Protein AF-A0A8H7KZH2-F1 (afdb_monomer_lite)

pLDDT: mean 83.86, std 17.67, range [28.34, 97.94]

Structure (mmCIF, N/CA/C/O backbone):
data_AF-A0A8H7KZH2-F1
#
_entry.id   AF-A0A8H7KZH2-F1
#
loop_
_atom_site.group_PDB
_atom_site.id
_atom_site.type_symbol
_atom_site.label_atom_id
_atom_site.label_alt_id
_atom_site.label_comp_id
_atom_site.label_asym_id
_atom_site.label_entity_id
_atom_site.label_seq_id
_atom_site.pdbx_PDB_ins_code
_atom_site.Cartn_x
_atom_site.Cartn_y
_atom_site.Cartn_z
_atom_site.occupancy
_atom_site.B_iso_or_equiv
_atom_site.auth_seq_id
_atom_site.auth_comp_id
_atom_site.auth_asym_id
_atom_site.auth_atom_id
_atom_site.pdbx_PDB_model_num
ATOM 1 N N . MET A 1 1 ? -13.195 8.114 19.071 1.00 59.81 1 MET A N 1
ATOM 2 C CA . MET A 1 1 ? -14.541 7.557 18.790 1.00 59.81 1 MET A CA 1
ATOM 3 C C . MET A 1 1 ? -15.052 6.830 20.039 1.00 59.81 1 MET A C 1
ATOM 5 O O . MET A 1 1 ? -14.271 6.146 20.686 1.00 59.81 1 MET A O 1
ATOM 9 N N . GLY A 1 2 ? -16.309 7.034 20.455 1.00 68.69 2 GLY A N 1
ATOM 10 C CA . GLY A 1 2 ? -16.868 6.414 21.674 1.00 68.69 2 GLY A CA 1
ATOM 11 C C . GLY A 1 2 ? -17.409 4.996 21.445 1.00 68.69 2 GLY A C 1
ATOM 12 O O . GLY A 1 2 ? -17.696 4.626 20.309 1.00 68.69 2 GLY A O 1
ATOM 13 N N . MET A 1 3 ? -17.565 4.213 22.519 1.00 81.38 3 MET A N 1
ATOM 14 C CA . MET A 1 3 ? -18.185 2.878 22.479 1.00 81.38 3 MET A CA 1
ATOM 15 C C . MET A 1 3 ? -19.650 2.970 22.025 1.00 81.38 3 MET A C 1
ATOM 17 O O . MET A 1 3 ? -20.420 3.760 22.573 1.00 81.38 3 MET A O 1
ATOM 21 N N . ARG A 1 4 ? -20.043 2.149 21.046 1.00 87.31 4 ARG A N 1
ATOM 22 C CA . ARG A 1 4 ? -21.424 2.040 20.545 1.00 87.31 4 ARG A CA 1
ATOM 23 C C . ARG A 1 4 ? -22.138 0.852 21.191 1.00 87.31 4 ARG A C 1
ATOM 25 O O . ARG A 1 4 ? -21.494 -0.091 21.645 1.00 87.31 4 ARG A O 1
ATOM 32 N N . ASN A 1 5 ? -23.471 0.848 21.166 1.00 86.62 5 ASN A N 1
ATOM 33 C CA . ASN A 1 5 ? -24.262 -0.277 21.690 1.00 86.62 5 ASN A CA 1
ATOM 34 C C . ASN A 1 5 ? -23.895 -1.611 21.013 1.00 86.62 5 ASN A C 1
ATOM 36 O O . ASN A 1 5 ? -23.778 -2.632 21.682 1.00 86.62 5 ASN A O 1
ATOM 40 N N . GLU A 1 6 ? -23.639 -1.585 19.705 1.00 90.00 6 GLU A N 1
ATOM 41 C CA . GLU A 1 6 ? -23.193 -2.749 18.927 1.00 90.00 6 GLU A CA 1
ATOM 42 C C . GLU A 1 6 ? -21.837 -3.295 19.394 1.00 90.00 6 GLU A C 1
ATOM 44 O O . GLU A 1 6 ? -21.609 -4.504 19.355 1.00 90.00 6 GLU A O 1
ATOM 49 N N . ASP A 1 7 ? -20.945 -2.425 19.881 1.00 90.38 7 ASP A N 1
ATOM 50 C CA . ASP A 1 7 ? -19.625 -2.834 20.362 1.00 90.38 7 ASP A CA 1
ATOM 51 C C . ASP A 1 7 ? -19.760 -3.662 21.656 1.00 90.38 7 ASP A C 1
ATOM 53 O O . ASP A 1 7 ? -19.109 -4.697 21.805 1.00 90.38 7 ASP A O 1
ATOM 57 N N . LEU A 1 8 ? -20.674 -3.263 22.552 1.00 90.69 8 LEU A N 1
ATOM 58 C CA . LEU A 1 8 ? -21.005 -4.024 23.760 1.00 90.69 8 LEU A CA 1
ATOM 59 C C . LEU A 1 8 ? -21.657 -5.368 23.420 1.00 90.69 8 LEU A C 1
ATOM 61 O O . LEU A 1 8 ? -21.264 -6.388 23.980 1.00 90.69 8 LEU A O 1
ATOM 65 N N . VAL A 1 9 ? -22.631 -5.386 22.504 1.00 91.19 9 VAL A N 1
ATOM 66 C CA . VAL A 1 9 ? -23.292 -6.632 22.075 1.00 91.19 9 VAL A CA 1
ATOM 67 C C . VAL A 1 9 ? -22.263 -7.609 21.509 1.00 91.19 9 VAL A C 1
ATOM 69 O O . VAL A 1 9 ? -22.219 -8.761 21.930 1.00 91.19 9 VAL A O 1
ATOM 72 N N . THR A 1 10 ? -21.369 -7.132 20.644 1.00 91.75 10 THR A N 1
ATOM 73 C CA . THR A 1 10 ? -20.307 -7.955 20.050 1.00 91.75 10 THR A CA 1
ATOM 74 C C . THR A 1 10 ? -19.365 -8.536 21.110 1.00 91.75 10 THR A C 1
ATOM 76 O O . THR A 1 10 ? -18.973 -9.702 21.027 1.00 91.75 10 THR A O 1
ATOM 79 N N . LEU A 1 11 ? -19.011 -7.752 22.135 1.00 91.06 11 LEU A N 1
ATOM 80 C CA . LEU A 1 11 ? -18.200 -8.241 23.252 1.00 91.06 11 LEU A CA 1
ATOM 81 C C . LEU A 1 11 ? -18.945 -9.305 24.073 1.00 91.06 11 LEU A C 1
ATOM 83 O O . LEU A 1 11 ? -18.355 -10.318 24.442 1.00 91.06 11 LEU A O 1
ATOM 87 N N . LEU A 1 12 ? -20.237 -9.109 24.343 1.00 90.94 12 LEU A N 1
ATOM 88 C CA . LEU A 1 12 ? -21.055 -10.084 25.067 1.00 90.94 12 LEU A CA 1
ATOM 89 C C . LEU A 1 12 ? -21.233 -11.386 24.273 1.00 90.94 12 LEU A C 1
ATOM 91 O O . LEU A 1 12 ? -21.201 -12.466 24.858 1.00 90.94 12 LEU A O 1
ATOM 95 N N . GLU A 1 13 ? -21.361 -11.318 22.948 1.00 90.00 13 GLU A N 1
ATOM 96 C CA . GLU A 1 13 ? -21.327 -12.503 22.086 1.00 90.00 13 GLU A CA 1
ATOM 97 C C . GLU A 1 13 ? -20.012 -13.272 22.224 1.00 90.00 13 GLU A C 1
ATOM 99 O O . GLU A 1 13 ? -20.024 -14.493 22.366 1.00 90.00 13 GLU A O 1
ATOM 104 N N . HIS A 1 14 ? -18.880 -12.565 22.235 1.00 88.56 14 HIS A N 1
ATOM 105 C CA . HIS A 1 14 ? -17.571 -13.187 22.422 1.00 88.56 14 HIS A CA 1
ATOM 106 C C . HIS A 1 14 ? -17.430 -13.861 23.798 1.00 88.56 14 HIS A C 1
ATOM 108 O O . HIS A 1 14 ? -16.861 -14.945 23.891 1.00 88.56 14 HIS A O 1
ATOM 114 N N . LEU A 1 15 ? -17.961 -13.241 24.857 1.00 88.62 15 LEU A N 1
ATOM 115 C CA . LEU A 1 15 ? -17.847 -13.739 26.232 1.00 88.62 15 LEU A CA 1
ATOM 116 C C . LEU A 1 15 ? -18.801 -14.896 26.562 1.00 88.62 15 LEU A C 1
ATOM 118 O O . LEU A 1 15 ? -18.431 -15.770 27.342 1.00 88.62 15 LEU A O 1
ATOM 122 N N . TYR A 1 16 ? -20.026 -14.875 26.030 1.00 86.69 16 TYR A N 1
ATOM 123 C CA . TYR A 1 16 ? -21.108 -15.766 26.477 1.00 86.69 16 TYR A CA 1
ATOM 124 C C . TYR A 1 16 ? -21.620 -16.741 25.413 1.00 86.69 16 TYR A C 1
ATOM 126 O O . TYR A 1 16 ? -22.303 -17.697 25.770 1.00 86.69 16 TYR A O 1
ATOM 134 N N . HIS A 1 17 ? -21.332 -16.513 24.128 1.00 77.12 17 HIS A N 1
ATOM 135 C CA . HIS A 1 17 ? -21.865 -17.323 23.025 1.00 77.12 17 HIS A CA 1
ATOM 136 C C . HIS A 1 17 ? -20.775 -18.120 22.285 1.00 77.12 17 HIS A C 1
ATOM 138 O O . HIS A 1 17 ? -20.982 -18.518 21.142 1.00 77.12 17 HIS A O 1
ATOM 144 N N . ASP A 1 18 ? -19.615 -18.334 22.919 1.00 74.81 18 ASP A N 1
ATOM 145 C CA . ASP A 1 18 ? -18.469 -19.098 22.393 1.00 74.81 18 ASP A CA 1
ATOM 146 C C . ASP A 1 18 ? -17.972 -18.654 21.001 1.00 74.81 18 ASP A C 1
ATOM 148 O O . ASP A 1 18 ? -17.323 -19.412 20.276 1.00 74.81 18 ASP A O 1
ATOM 152 N N . VAL A 1 19 ? -18.225 -17.399 20.608 1.00 80.88 19 VAL A N 1
ATOM 153 C CA . VAL A 1 19 ? -17.712 -16.868 19.340 1.00 80.88 19 VAL A CA 1
ATOM 154 C C . VAL A 1 19 ? -16.256 -16.455 19.520 1.00 80.88 19 VAL A C 1
ATOM 156 O O . VAL A 1 19 ? -15.956 -15.333 19.928 1.00 80.88 19 VAL A O 1
ATOM 159 N N . LEU A 1 20 ? -15.335 -17.370 19.223 1.00 84.56 20 LEU A N 1
ATOM 160 C CA . LEU A 1 20 ? -13.897 -17.139 19.357 1.00 84.56 20 LEU A CA 1
ATOM 161 C C . LEU A 1 20 ? -13.372 -16.140 18.315 1.00 84.56 20 LEU A C 1
ATOM 163 O O . LEU A 1 20 ? -13.757 -16.175 17.148 1.00 84.56 20 LEU A O 1
ATOM 167 N N . MET A 1 21 ? -12.433 -15.285 18.733 1.00 87.38 21 MET A N 1
ATOM 168 C CA . MET A 1 21 ? -11.623 -14.505 17.796 1.00 87.38 21 MET A CA 1
ATOM 169 C C . MET A 1 21 ? -10.609 -15.432 17.122 1.00 87.38 21 MET A C 1
ATOM 171 O O . MET A 1 21 ? -9.740 -16.002 17.781 1.00 87.38 21 MET A O 1
ATOM 175 N N . THR A 1 22 ? -10.720 -15.567 15.808 1.00 88.25 22 THR A N 1
ATOM 176 C CA . THR A 1 22 ? -9.784 -16.293 14.943 1.00 88.25 22 THR A CA 1
ATOM 177 C C . THR A 1 22 ? -9.112 -15.338 13.954 1.00 88.25 22 THR A C 1
ATOM 179 O O . THR A 1 22 ? -9.490 -14.169 13.847 1.00 88.25 22 THR A O 1
ATOM 182 N N . ALA A 1 23 ? -8.133 -15.836 13.194 1.00 84.50 23 ALA A N 1
ATOM 183 C CA . ALA A 1 23 ? -7.483 -15.064 12.131 1.00 84.50 23 ALA A CA 1
ATOM 184 C C . ALA A 1 23 ? -8.440 -14.658 10.990 1.00 84.50 23 ALA A C 1
ATOM 186 O O . ALA A 1 23 ? -8.142 -13.723 10.259 1.00 84.50 23 ALA A O 1
ATOM 187 N N . GLU A 1 24 ? -9.587 -15.329 10.862 1.00 86.19 24 GLU A N 1
ATOM 188 C CA . GLU A 1 24 ? -10.602 -15.069 9.831 1.00 86.19 24 GLU A CA 1
ATOM 189 C C . GLU A 1 24 ? -11.711 -14.123 10.322 1.00 86.19 24 GLU A C 1
ATOM 191 O O . GLU A 1 24 ? -12.661 -13.833 9.596 1.00 86.19 24 GLU A O 1
ATOM 196 N N . THR A 1 25 ? -11.624 -13.646 11.569 1.00 89.69 25 THR A N 1
ATOM 197 C CA . THR A 1 25 ? -12.634 -12.748 12.142 1.00 89.69 25 THR A CA 1
ATOM 198 C C . THR A 1 25 ? -12.693 -11.448 11.336 1.00 89.69 25 THR A C 1
ATOM 200 O O . THR A 1 25 ? -11.654 -10.809 11.191 1.00 89.69 25 THR A O 1
ATOM 203 N N . PRO A 1 26 ? -13.872 -10.988 10.876 1.00 91.06 26 PRO A N 1
ATOM 204 C CA . PRO A 1 26 ? -13.983 -9.746 10.112 1.00 91.06 26 PRO A CA 1
ATOM 205 C C . PRO A 1 26 ? -13.479 -8.516 10.878 1.00 91.06 26 PRO A C 1
ATOM 207 O O . PRO A 1 26 ? -13.700 -8.397 12.089 1.00 91.06 26 PRO A O 1
ATOM 210 N N . PHE A 1 27 ? -12.883 -7.559 10.155 1.00 91.31 27 PHE A N 1
ATOM 211 C CA . PHE A 1 27 ? -12.299 -6.341 10.731 1.00 91.31 27 PHE A CA 1
ATOM 212 C C . PHE A 1 27 ? -13.275 -5.586 11.645 1.00 91.31 27 PHE A C 1
ATOM 214 O O . PHE A 1 27 ? -12.934 -5.286 12.788 1.00 91.31 27 PHE A O 1
ATOM 221 N N . LEU A 1 28 ? -14.512 -5.337 11.196 1.00 91.19 28 LEU A N 1
ATOM 222 C CA . LEU A 1 28 ? -15.502 -4.589 11.983 1.00 91.19 28 LEU A CA 1
ATOM 223 C C . LEU A 1 28 ? -15.804 -5.244 13.337 1.00 91.19 28 LEU A C 1
ATOM 225 O O . LEU A 1 28 ? -15.954 -4.545 14.339 1.00 91.19 28 LEU A O 1
ATOM 229 N N . ARG A 1 29 ? -15.836 -6.583 13.389 1.00 92.69 29 ARG A N 1
ATOM 230 C CA . ARG A 1 29 ? -16.062 -7.331 14.632 1.00 92.69 29 ARG A CA 1
ATOM 231 C C . ARG A 1 29 ? -14.876 -7.164 15.581 1.00 92.69 29 ARG A C 1
ATOM 233 O O . ARG A 1 29 ? -15.077 -6.885 16.761 1.00 92.69 29 ARG A O 1
ATOM 240 N N . LEU A 1 30 ? -13.648 -7.270 15.067 1.00 93.81 30 LEU A N 1
ATOM 241 C CA . LEU A 1 30 ? -12.436 -7.021 15.852 1.00 93.81 30 LEU A CA 1
ATOM 242 C C . LEU A 1 30 ? -12.368 -5.573 16.353 1.00 93.81 30 LEU A C 1
ATOM 244 O O . LEU A 1 30 ? -12.045 -5.356 17.517 1.00 93.81 30 LEU A O 1
ATOM 248 N N . ALA A 1 31 ? -12.722 -4.592 15.520 1.00 93.50 31 ALA A N 1
ATOM 249 C CA . ALA A 1 31 ? -12.761 -3.181 15.897 1.00 93.50 31 ALA A CA 1
ATOM 250 C C . ALA A 1 31 ? -13.780 -2.916 17.018 1.00 93.50 31 ALA A C 1
ATOM 252 O O . ALA A 1 31 ? -13.479 -2.201 17.975 1.00 93.50 31 ALA A O 1
ATOM 253 N N . SER A 1 32 ? -14.964 -3.531 16.943 1.00 94.19 32 SER A N 1
ATOM 254 C CA . SER A 1 32 ? -15.975 -3.485 18.004 1.00 94.19 32 SER A CA 1
ATOM 255 C C . SER A 1 32 ? -15.476 -4.085 19.319 1.00 94.19 32 SER A C 1
ATOM 257 O O . SER A 1 32 ? -15.586 -3.441 20.364 1.00 94.19 32 SER A O 1
ATOM 259 N N . ILE A 1 33 ? -14.855 -5.270 19.271 1.00 94.62 33 ILE A N 1
ATOM 260 C CA . ILE A 1 33 ? -14.264 -5.909 20.456 1.00 94.62 33 ILE A CA 1
ATOM 261 C C . ILE A 1 33 ? -13.138 -5.043 21.032 1.00 94.62 33 ILE A C 1
ATOM 263 O O . ILE A 1 33 ? -13.095 -4.843 22.246 1.00 94.62 33 ILE A O 1
ATOM 267 N N . LEU A 1 34 ? -12.255 -4.489 20.193 1.00 95.19 34 LEU A N 1
ATOM 268 C CA . LEU A 1 34 ? -11.159 -3.618 20.623 1.00 95.19 34 LEU A CA 1
ATOM 269 C C . LEU A 1 34 ? -11.687 -2.374 21.346 1.00 95.19 34 LEU A C 1
ATOM 271 O O . LEU A 1 34 ? -11.220 -2.068 22.442 1.00 95.19 34 LEU A O 1
ATOM 275 N N . ARG A 1 35 ? -12.681 -1.680 20.769 1.00 94.81 35 ARG A N 1
ATOM 276 C CA . ARG A 1 35 ? -13.289 -0.490 21.385 1.00 94.81 35 ARG A CA 1
ATOM 277 C C . ARG A 1 35 ? -13.879 -0.808 22.757 1.00 94.81 35 ARG A C 1
ATOM 279 O O . ARG A 1 35 ? -13.540 -0.117 23.715 1.00 94.81 35 ARG A O 1
ATOM 286 N N . ALA A 1 36 ? -14.706 -1.854 22.859 1.00 95.06 36 ALA A N 1
ATOM 287 C CA . ALA A 1 36 ? -15.423 -2.212 24.088 1.00 95.06 36 ALA A CA 1
ATOM 288 C C . ALA A 1 36 ? -14.524 -2.795 25.192 1.00 95.06 36 ALA A C 1
ATOM 290 O O . ALA A 1 36 ? -14.796 -2.602 26.373 1.00 95.06 36 ALA A O 1
ATOM 291 N N . SER A 1 37 ? -13.454 -3.507 24.826 1.00 95.00 37 SER A N 1
ATOM 292 C CA . SER A 1 37 ? -12.485 -4.077 25.778 1.00 95.00 37 SER A CA 1
ATOM 293 C C . SER A 1 37 ? -11.378 -3.106 26.190 1.00 95.00 37 SER A C 1
ATOM 295 O O . SER A 1 37 ? -10.561 -3.441 27.047 1.00 95.00 37 SER A O 1
ATOM 297 N N . SER A 1 38 ? -11.329 -1.909 25.600 1.00 94.25 38 SER A N 1
ATOM 298 C CA . SER A 1 38 ? -10.234 -0.966 25.814 1.00 94.25 38 SER A CA 1
ATOM 299 C C . SER A 1 38 ? -10.150 -0.438 27.253 1.00 94.25 38 SER A C 1
ATOM 301 O O . SER A 1 38 ? -11.186 -0.311 27.918 1.00 94.25 38 SER A O 1
ATOM 303 N N . PRO A 1 39 ? -8.955 -0.000 27.704 1.00 92.75 39 PRO A N 1
ATOM 304 C CA . PRO A 1 39 ? -8.771 0.576 29.042 1.00 92.75 39 PRO A CA 1
ATOM 305 C C . PRO A 1 39 ? -9.623 1.822 29.317 1.00 92.75 39 PRO A C 1
ATOM 307 O O . PRO A 1 39 ? -9.865 2.181 30.462 1.00 92.75 39 PRO A O 1
ATOM 310 N N . LYS A 1 40 ? -10.077 2.511 28.262 1.00 90.75 40 LYS A N 1
ATOM 311 C CA . LYS A 1 40 ? -10.927 3.708 28.362 1.00 90.75 40 LYS A CA 1
ATOM 312 C C . LYS A 1 40 ? -12.413 3.367 28.568 1.00 90.75 40 LYS A C 1
ATOM 314 O O . LYS A 1 40 ? -13.223 4.281 28.696 1.00 90.75 40 LYS A O 1
ATOM 319 N N . THR A 1 41 ? -12.779 2.085 28.529 1.00 91.31 41 THR A N 1
ATOM 320 C CA . THR A 1 41 ? -14.173 1.609 28.510 1.00 91.31 41 THR A CA 1
ATOM 321 C C . THR A 1 41 ? -14.413 0.553 29.590 1.00 91.31 41 THR A C 1
ATOM 323 O O . THR A 1 41 ? -14.451 0.909 30.762 1.00 91.31 41 THR A O 1
ATOM 326 N N . LEU A 1 42 ? -14.590 -0.722 29.226 1.00 92.88 42 LEU A N 1
ATOM 327 C CA . LEU A 1 42 ? -14.864 -1.806 30.173 1.00 92.88 42 LEU A CA 1
ATOM 328 C C . LEU A 1 42 ? -13.596 -2.474 30.716 1.00 92.88 42 LEU A C 1
ATOM 330 O O . LEU A 1 42 ? -13.704 -3.270 31.641 1.00 92.88 42 LEU A O 1
ATOM 334 N N . ASP A 1 43 ? -12.432 -2.152 30.142 1.00 94.12 43 ASP A N 1
ATOM 335 C CA . ASP A 1 43 ? -11.110 -2.599 30.585 1.00 94.12 43 ASP A CA 1
ATOM 336 C C . ASP A 1 43 ? -10.996 -4.126 30.739 1.00 94.12 43 ASP A C 1
ATOM 338 O O . ASP A 1 43 ? -10.945 -4.681 31.836 1.00 94.12 43 ASP A O 1
ATOM 342 N N . PHE A 1 44 ? -10.941 -4.821 29.598 1.00 95.25 44 PHE A N 1
ATOM 343 C CA . PHE A 1 44 ? -10.647 -6.254 29.518 1.00 95.25 44 PHE A CA 1
ATOM 344 C C . PHE A 1 44 ? -9.276 -6.463 28.852 1.00 95.25 44 PHE A C 1
ATOM 346 O O . PHE A 1 44 ? -9.217 -6.755 27.652 1.00 95.25 44 PHE A O 1
ATOM 353 N N . PRO A 1 45 ? -8.152 -6.366 29.594 1.00 95.00 45 PRO A N 1
ATOM 354 C CA . PRO A 1 45 ? -6.816 -6.249 29.004 1.00 95.00 45 PRO A CA 1
ATOM 355 C C . PRO A 1 45 ? -6.417 -7.422 28.106 1.00 95.00 45 PRO A C 1
ATOM 357 O O . PRO A 1 45 ? -5.794 -7.223 27.065 1.00 95.00 45 PRO A O 1
ATOM 360 N N . ALA A 1 46 ? -6.793 -8.649 28.479 1.00 94.81 46 ALA A N 1
ATOM 361 C CA . ALA A 1 46 ? -6.474 -9.845 27.699 1.00 94.81 46 ALA A CA 1
ATOM 362 C C . ALA A 1 46 ? -7.214 -9.873 26.350 1.00 94.81 46 ALA A C 1
ATOM 364 O O . ALA A 1 46 ? -6.619 -10.201 25.324 1.00 94.81 46 ALA A O 1
ATOM 365 N N . ILE A 1 47 ? -8.493 -9.486 26.346 1.00 94.75 47 ILE A N 1
ATOM 366 C CA . ILE A 1 47 ? -9.323 -9.421 25.135 1.00 94.75 47 ILE A CA 1
ATOM 367 C C . ILE A 1 47 ? -8.842 -8.275 24.247 1.00 94.75 47 ILE A C 1
ATOM 369 O O . ILE A 1 47 ? -8.661 -8.465 23.046 1.00 94.75 47 ILE A O 1
ATOM 373 N N . TYR A 1 48 ? -8.549 -7.123 24.851 1.00 95.56 48 TYR A N 1
ATOM 374 C CA . TYR A 1 48 ? -8.002 -5.962 24.161 1.00 95.56 48 TYR A CA 1
ATOM 375 C C . TYR A 1 48 ? -6.682 -6.281 23.456 1.00 95.56 48 TYR A C 1
ATOM 377 O O . TYR A 1 48 ? -6.538 -6.023 22.262 1.00 95.56 48 TYR A O 1
ATOM 385 N N . ALA A 1 49 ? -5.730 -6.896 24.165 1.00 95.19 49 ALA A N 1
ATOM 386 C CA . ALA A 1 49 ? -4.443 -7.285 23.595 1.00 95.19 49 ALA A CA 1
ATOM 387 C C . ALA A 1 49 ? -4.599 -8.301 22.451 1.00 95.19 49 ALA A C 1
ATOM 389 O O . ALA A 1 49 ? -3.890 -8.220 21.447 1.00 95.19 49 ALA A O 1
ATOM 390 N N . LEU A 1 50 ? -5.545 -9.236 22.577 1.00 94.56 50 LEU A N 1
ATOM 391 C CA . LEU A 1 50 ? -5.815 -10.233 21.547 1.00 94.56 50 LEU A CA 1
ATOM 392 C C . LEU A 1 50 ? -6.435 -9.609 20.288 1.00 94.56 50 LEU A C 1
ATOM 394 O O . LEU A 1 50 ? -5.940 -9.857 19.189 1.00 94.56 50 LEU A O 1
ATOM 398 N N . ALA A 1 51 ? -7.463 -8.768 20.443 1.00 94.75 51 ALA A N 1
ATOM 399 C CA . ALA A 1 51 ? -8.090 -8.042 19.338 1.00 94.75 51 ALA A CA 1
ATOM 400 C C . ALA A 1 51 ? -7.081 -7.126 18.631 1.00 94.75 51 ALA A C 1
ATOM 402 O O . ALA A 1 51 ? -6.993 -7.135 17.404 1.00 94.75 51 ALA A O 1
ATOM 403 N N . ARG A 1 52 ? -6.254 -6.411 19.408 1.00 95.06 52 ARG A N 1
ATOM 404 C CA . ARG A 1 52 ? -5.163 -5.574 18.898 1.00 95.06 52 ARG A CA 1
ATOM 405 C C . ARG A 1 52 ? -4.218 -6.378 18.014 1.00 95.06 52 ARG A C 1
ATOM 407 O O . ARG A 1 52 ? -3.951 -5.968 16.893 1.00 95.06 52 ARG A O 1
ATOM 414 N N . ARG A 1 53 ? -3.754 -7.537 18.489 1.00 94.12 53 ARG A N 1
ATOM 415 C CA . ARG A 1 53 ? -2.840 -8.396 17.728 1.00 94.12 53 ARG A CA 1
ATOM 416 C C . ARG A 1 53 ? -3.457 -8.880 16.416 1.00 94.12 53 ARG A C 1
ATOM 418 O O . ARG A 1 53 ? -2.768 -8.908 15.404 1.00 94.12 53 ARG A O 1
ATOM 425 N N . TYR A 1 54 ? -4.733 -9.272 16.417 1.00 93.19 54 TYR A N 1
ATOM 426 C CA . TYR A 1 54 ? -5.401 -9.697 15.183 1.00 93.19 54 TYR A CA 1
ATOM 427 C C . TYR A 1 54 ? -5.524 -8.556 14.178 1.00 93.19 54 TYR A C 1
ATOM 429 O O . TYR A 1 54 ? -5.210 -8.760 13.011 1.00 93.19 54 TYR A O 1
ATOM 437 N N . ILE A 1 55 ? -5.901 -7.360 14.638 1.00 92.12 55 ILE A N 1
ATOM 438 C CA . ILE A 1 55 ? -5.945 -6.172 13.784 1.00 92.12 55 ILE A CA 1
ATOM 439 C C . ILE A 1 55 ? -4.550 -5.867 13.244 1.00 92.12 55 ILE A C 1
ATOM 441 O O . ILE A 1 55 ? -4.396 -5.736 12.044 1.00 92.12 55 ILE A O 1
ATOM 445 N N . GLU A 1 56 ? -3.512 -5.820 14.078 1.00 91.56 56 GLU A N 1
ATOM 446 C CA . GLU A 1 56 ? -2.143 -5.573 13.606 1.00 91.56 56 GLU A CA 1
ATOM 447 C C . GLU A 1 56 ? -1.711 -6.587 12.538 1.00 91.56 56 GLU A C 1
ATOM 449 O O . GLU A 1 56 ? -1.143 -6.196 11.523 1.00 91.56 56 GLU A O 1
ATOM 454 N N . ASN A 1 57 ? -2.043 -7.868 12.718 1.00 89.50 57 ASN A N 1
ATOM 455 C CA . ASN A 1 57 ? -1.742 -8.918 11.747 1.00 89.50 57 ASN A CA 1
ATOM 456 C C . ASN A 1 57 ? -2.487 -8.752 10.410 1.00 89.50 57 ASN A C 1
ATOM 458 O O . ASN A 1 57 ? -1.942 -9.153 9.386 1.00 89.50 57 ASN A O 1
ATOM 462 N N . MET A 1 58 ? -3.683 -8.149 10.388 1.00 87.62 58 MET A N 1
ATOM 463 C CA . MET A 1 58 ? -4.417 -7.874 9.139 1.00 87.62 58 MET A CA 1
ATOM 464 C C . MET A 1 58 ? -3.700 -6.865 8.236 1.00 87.62 58 MET A C 1
ATOM 466 O O . MET A 1 58 ? -3.894 -6.881 7.028 1.00 87.62 58 MET A O 1
ATOM 470 N N . PHE A 1 59 ? -2.868 -5.998 8.815 1.00 85.69 59 PHE A N 1
ATOM 471 C CA . PHE A 1 59 ? -2.136 -4.955 8.090 1.00 85.69 59 PHE A CA 1
ATOM 472 C C . PHE A 1 59 ? -0.628 -5.268 7.988 1.00 85.69 59 PHE A C 1
ATOM 474 O O . PHE A 1 59 ? 0.167 -4.394 7.629 1.00 85.69 59 PHE A O 1
ATOM 481 N N . GLN A 1 60 ? -0.209 -6.499 8.315 1.00 79.06 60 GLN A N 1
ATOM 482 C CA . GLN A 1 60 ? 1.163 -6.980 8.113 1.00 79.06 60 GLN A CA 1
ATOM 483 C C . GLN A 1 60 ? 1.393 -7.414 6.657 1.00 79.06 60 GLN A C 1
ATOM 485 O O . GLN A 1 60 ? 0.473 -7.840 5.970 1.00 79.06 60 GLN A O 1
ATOM 490 N N . GLY A 1 61 ? 2.646 -7.349 6.190 1.00 64.88 61 GLY A N 1
ATOM 491 C CA . GLY A 1 61 ? 3.037 -7.838 4.856 1.00 64.88 61 GLY A CA 1
ATOM 492 C C . GLY A 1 61 ? 3.119 -6.774 3.754 1.00 64.88 61 GLY A C 1
ATOM 493 O O . GLY A 1 61 ? 3.435 -7.102 2.612 1.00 64.88 61 GLY A O 1
ATOM 494 N N . PHE A 1 62 ? 2.906 -5.498 4.084 1.00 62.38 62 PHE A N 1
ATOM 495 C CA . PHE A 1 62 ? 3.157 -4.389 3.161 1.00 62.38 62 PHE A CA 1
ATOM 496 C C . PHE A 1 62 ? 4.668 -4.302 2.838 1.00 62.38 62 PHE A C 1
ATOM 498 O O . PHE A 1 62 ? 5.467 -4.397 3.778 1.00 62.38 62 PHE A O 1
ATOM 505 N N . PRO A 1 63 ? 5.107 -4.214 1.561 1.00 59.78 63 PRO A N 1
ATOM 506 C CA . PRO A 1 63 ? 4.528 -3.437 0.455 1.00 59.78 63 PRO A CA 1
ATOM 507 C C . PRO A 1 63 ? 3.632 -4.166 -0.568 1.00 59.78 63 PRO A C 1
ATOM 509 O O . PRO A 1 63 ? 3.572 -3.761 -1.724 1.00 59.78 63 PRO A O 1
ATOM 512 N N . GLN A 1 64 ? 2.931 -5.241 -0.196 1.00 63.97 64 GLN A N 1
ATOM 513 C CA . GLN A 1 64 ? 1.961 -5.871 -1.104 1.00 63.97 64 GLN A CA 1
ATOM 514 C C . GLN A 1 64 ? 0.644 -5.071 -1.221 1.00 63.97 64 GLN A C 1
ATOM 516 O O . GLN A 1 64 ? 0.190 -4.529 -0.213 1.00 63.97 64 GLN A O 1
ATOM 521 N N . PRO A 1 65 ? -0.003 -5.033 -2.407 1.00 57.66 65 PRO A N 1
ATOM 522 C CA . PRO A 1 65 ? -1.226 -4.261 -2.632 1.00 57.66 65 PRO A CA 1
ATOM 523 C C . PRO A 1 65 ? -2.341 -4.638 -1.650 1.00 57.66 65 PRO A C 1
ATOM 525 O O . PRO A 1 65 ? -2.731 -5.802 -1.535 1.00 57.66 65 PRO A O 1
ATOM 528 N N . LEU A 1 66 ? -2.909 -3.642 -0.974 1.00 65.06 66 LEU A N 1
ATOM 529 C CA . LEU A 1 66 ? -3.956 -3.824 0.037 1.00 65.06 66 LEU A CA 1
ATOM 530 C C . LEU A 1 66 ? -5.369 -3.822 -0.556 1.00 65.06 66 LEU A C 1
ATOM 532 O O . LEU A 1 66 ? -6.317 -3.375 0.083 1.00 65.06 66 LEU A O 1
ATOM 536 N N . GLY A 1 67 ? -5.533 -4.367 -1.764 1.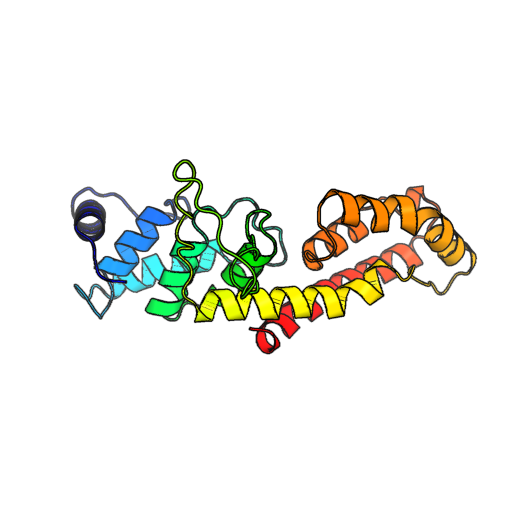00 59.22 67 GLY A N 1
ATOM 537 C CA . GLY A 1 67 ? -6.817 -4.400 -2.478 1.00 59.22 67 GLY A CA 1
ATOM 538 C C . GLY A 1 67 ? -7.930 -5.213 -1.796 1.00 59.22 67 GLY A C 1
ATOM 539 O O . GLY A 1 67 ? -9.011 -5.336 -2.354 1.00 59.22 67 GLY A O 1
ATOM 540 N N . HIS A 1 68 ? -7.667 -5.784 -0.617 1.00 64.69 68 HIS A N 1
ATOM 541 C CA . HIS A 1 68 ? -8.606 -6.555 0.199 1.00 64.69 68 HIS A CA 1
ATOM 542 C C . HIS A 1 68 ? -9.073 -5.810 1.463 1.00 64.69 68 HIS A C 1
ATOM 544 O O . HIS A 1 68 ? -9.839 -6.371 2.246 1.00 64.69 68 HIS A O 1
ATOM 550 N N . LEU A 1 69 ? -8.563 -4.601 1.725 1.00 71.12 69 LEU A N 1
ATOM 551 C CA . LEU A 1 69 ? -8.880 -3.868 2.946 1.00 71.12 69 LEU A CA 1
ATOM 552 C C . LEU A 1 69 ? -10.125 -3.002 2.768 1.00 71.12 69 LEU A C 1
ATOM 554 O O . LEU A 1 69 ? -10.057 -1.864 2.308 1.00 71.12 69 LEU A O 1
ATOM 558 N N . ASP A 1 70 ? -11.252 -3.533 3.224 1.00 74.00 70 ASP A N 1
ATOM 559 C CA . ASP A 1 70 ? -12.467 -2.755 3.427 1.00 74.00 70 ASP A CA 1
ATOM 560 C C . ASP A 1 70 ? -12.350 -1.892 4.702 1.00 74.00 70 ASP A C 1
ATOM 562 O O . ASP A 1 70 ? -11.661 -2.249 5.661 1.00 74.00 70 ASP A O 1
ATOM 566 N N . HIS A 1 71 ? -13.068 -0.765 4.755 1.00 84.88 71 HIS A N 1
ATOM 567 C CA . HIS A 1 71 ? -13.192 0.094 5.950 1.00 84.88 71 HIS A CA 1
ATOM 568 C C . HIS A 1 71 ? -11.913 0.831 6.406 1.00 84.88 71 HIS A C 1
ATOM 570 O O . HIS A 1 71 ? -11.691 1.024 7.605 1.00 84.88 71 HIS A O 1
ATOM 576 N N . LEU A 1 72 ? -11.091 1.312 5.467 1.00 87.50 72 LEU A N 1
ATOM 577 C CA . LEU A 1 72 ? -9.851 2.050 5.762 1.00 87.50 72 LEU A CA 1
ATOM 578 C C . LEU A 1 72 ? -10.046 3.271 6.681 1.00 87.50 72 LEU A C 1
ATOM 580 O O . LEU A 1 72 ? -9.228 3.517 7.563 1.00 87.50 72 LEU A O 1
ATOM 584 N N . GLU A 1 73 ? -11.140 4.017 6.532 1.00 87.62 73 GLU A N 1
ATOM 585 C CA . GLU A 1 73 ? -11.433 5.174 7.391 1.00 87.62 73 GLU A CA 1
ATOM 586 C C . GLU A 1 73 ? -11.663 4.767 8.857 1.00 87.62 73 GLU A C 1
ATOM 588 O O . GLU A 1 73 ? -11.138 5.403 9.775 1.00 87.62 73 GLU A O 1
ATOM 593 N N . ASP A 1 74 ? -12.397 3.671 9.088 1.00 88.19 74 ASP A N 1
ATOM 594 C CA . ASP A 1 74 ? -12.624 3.128 10.432 1.00 88.19 74 ASP A CA 1
ATOM 595 C C . ASP A 1 74 ? -11.316 2.589 11.027 1.00 88.19 74 ASP A C 1
ATOM 597 O O . ASP A 1 74 ? -11.056 2.767 12.219 1.00 88.19 74 ASP A O 1
ATOM 601 N N . ALA A 1 75 ? -10.466 1.969 10.200 1.00 91.00 75 ALA A N 1
ATOM 602 C CA . ALA A 1 75 ? -9.133 1.530 10.600 1.00 91.00 75 ALA A CA 1
ATOM 603 C C . ALA A 1 75 ? -8.228 2.705 10.988 1.00 91.00 75 ALA A C 1
ATOM 605 O O . ALA A 1 75 ? -7.509 2.607 11.984 1.00 91.00 75 ALA A O 1
ATOM 606 N N . LEU A 1 76 ? -8.300 3.831 10.271 1.00 91.12 76 LEU A N 1
ATOM 607 C CA . LEU A 1 76 ? -7.528 5.029 10.596 1.00 91.12 76 LEU A CA 1
ATOM 608 C C . LEU A 1 76 ? -7.989 5.648 11.916 1.00 91.12 76 LEU A C 1
ATOM 610 O O . LEU A 1 76 ? -7.163 5.963 12.774 1.00 91.12 76 LEU A O 1
ATOM 614 N N . ALA A 1 77 ? -9.305 5.773 12.104 1.00 89.81 77 ALA A N 1
ATOM 615 C CA . ALA A 1 77 ? -9.879 6.263 13.351 1.00 89.81 77 ALA A CA 1
ATOM 616 C C . ALA A 1 77 ? -9.449 5.387 14.538 1.00 89.81 77 ALA A C 1
ATOM 618 O O . ALA A 1 77 ? -9.003 5.901 15.566 1.00 89.81 77 ALA A O 1
ATOM 619 N N . LEU A 1 78 ? -9.507 4.062 14.371 1.00 91.88 78 LEU A N 1
ATOM 620 C CA . LEU A 1 78 ? -9.085 3.110 15.393 1.00 91.88 78 LEU A CA 1
ATOM 621 C C . LEU A 1 78 ? -7.582 3.207 15.681 1.00 91.88 78 LEU A C 1
ATOM 623 O O . LEU A 1 78 ? -7.179 3.180 16.844 1.00 91.88 78 LEU A O 1
ATOM 627 N N . ALA A 1 79 ? -6.759 3.364 14.642 1.00 93.06 79 ALA A N 1
ATOM 628 C CA . ALA A 1 79 ? -5.319 3.521 14.788 1.00 93.06 79 ALA A CA 1
ATOM 629 C C . ALA A 1 79 ? -4.951 4.792 15.556 1.00 93.06 79 ALA A C 1
ATOM 631 O O . ALA A 1 79 ? -4.086 4.741 16.427 1.00 93.06 79 ALA A O 1
ATOM 632 N N . ASN A 1 80 ? -5.648 5.898 15.292 1.00 91.81 80 ASN A N 1
ATOM 633 C CA . ASN A 1 80 ? -5.475 7.157 16.012 1.00 91.81 80 ASN A CA 1
ATOM 634 C C . ASN A 1 80 ? -5.943 7.056 17.481 1.00 91.81 80 ASN A C 1
ATOM 636 O O . ASN A 1 80 ? -5.252 7.525 18.383 1.00 91.81 80 ASN A O 1
ATOM 640 N N . ASP A 1 81 ? -7.096 6.432 17.749 1.00 91.00 81 ASP A N 1
ATOM 641 C CA . ASP A 1 81 ? -7.684 6.353 19.098 1.00 91.00 81 ASP A CA 1
ATOM 642 C C . ASP A 1 81 ? -6.914 5.426 20.061 1.00 91.00 81 ASP A C 1
ATOM 644 O O . ASP A 1 81 ? -6.915 5.649 21.287 1.00 91.00 81 ASP A O 1
ATOM 648 N N . HIS A 1 82 ? -6.297 4.377 19.505 1.00 90.81 82 HIS A N 1
ATOM 649 C CA . HIS A 1 82 ? -5.645 3.284 20.233 1.00 90.81 82 HIS A CA 1
ATOM 650 C C . HIS A 1 82 ? -4.127 3.195 20.013 1.00 90.81 82 HIS A C 1
ATOM 652 O O . HIS A 1 82 ? -3.511 2.264 20.536 1.00 90.81 82 HIS A O 1
ATOM 658 N N . ASP A 1 83 ? -3.538 4.149 19.285 1.00 91.06 83 ASP A N 1
ATOM 659 C CA . ASP A 1 83 ? -2.106 4.206 18.959 1.00 91.06 83 ASP A CA 1
ATOM 660 C C . ASP A 1 83 ? -1.599 2.890 18.337 1.00 91.06 83 ASP A C 1
ATOM 662 O O . ASP A 1 83 ? -0.690 2.216 18.833 1.00 91.06 83 ASP A O 1
ATOM 666 N N . LEU A 1 84 ? -2.286 2.459 17.273 1.00 91.75 84 LEU A N 1
ATOM 667 C CA . LEU A 1 84 ? -1.954 1.221 16.571 1.00 91.75 84 LEU A CA 1
ATOM 668 C C . LEU A 1 84 ? -0.892 1.482 15.491 1.00 91.75 84 LEU A C 1
ATOM 670 O O . LEU A 1 84 ? -1.020 2.440 14.722 1.00 91.75 84 LEU A O 1
ATOM 674 N N . PRO A 1 85 ? 0.093 0.580 15.324 1.00 90.50 85 PRO A N 1
ATOM 675 C CA . PRO A 1 85 ? 1.170 0.737 14.342 1.00 90.50 85 PRO A CA 1
ATOM 676 C C . PRO A 1 85 ? 0.697 0.621 12.880 1.00 90.50 85 PRO A C 1
ATOM 678 O O . PRO A 1 85 ? 1.483 0.813 11.958 1.00 90.50 85 PRO A O 1
ATOM 681 N N . ILE A 1 86 ? -0.588 0.334 12.649 1.00 91.12 86 ILE A N 1
ATOM 682 C CA . ILE A 1 86 ? -1.191 0.204 11.315 1.00 91.12 86 ILE A CA 1
ATOM 683 C C . ILE A 1 86 ? -1.427 1.556 10.625 1.00 91.12 86 ILE A C 1
ATOM 685 O O . ILE A 1 86 ? -1.721 1.585 9.434 1.00 91.12 86 ILE A O 1
ATOM 689 N N . ARG A 1 87 ? -1.314 2.681 11.351 1.00 91.62 87 ARG A N 1
ATOM 690 C CA . ARG A 1 87 ? -1.666 4.024 10.855 1.00 91.62 87 ARG A CA 1
ATOM 691 C C . ARG A 1 87 ? -0.993 4.363 9.524 1.00 91.62 87 ARG A C 1
ATOM 693 O O . ARG A 1 87 ? -1.657 4.827 8.604 1.00 91.62 87 ARG A O 1
ATOM 700 N N . LYS A 1 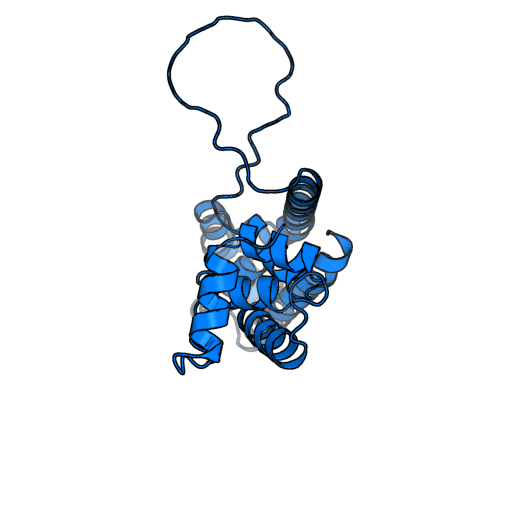88 ? 0.312 4.107 9.424 1.00 90.62 88 LYS A N 1
ATOM 701 C CA . LYS A 1 88 ? 1.115 4.327 8.212 1.00 90.62 88 LYS A CA 1
ATOM 702 C C . LYS A 1 88 ? 0.540 3.575 7.011 1.00 90.62 88 LYS A C 1
ATOM 704 O O . LYS A 1 88 ? 0.311 4.160 5.958 1.00 90.62 88 LYS A O 1
ATOM 709 N N . THR A 1 89 ? 0.271 2.288 7.210 1.00 90.50 89 THR A N 1
ATOM 710 C CA . THR A 1 89 ? -0.294 1.384 6.206 1.00 90.50 89 THR A CA 1
ATOM 711 C C . THR A 1 89 ? -1.668 1.844 5.742 1.00 90.50 89 THR A C 1
ATOM 713 O O . THR A 1 89 ? -1.926 1.889 4.545 1.00 90.50 89 THR A O 1
ATOM 716 N N . VAL A 1 90 ? -2.530 2.245 6.678 1.00 90.12 90 VAL A N 1
ATOM 717 C CA . VAL A 1 90 ? -3.877 2.731 6.364 1.00 90.12 90 VAL A CA 1
ATOM 718 C C . VAL A 1 90 ? -3.831 4.045 5.582 1.00 90.12 90 VAL A C 1
ATOM 720 O O . VAL A 1 90 ? -4.553 4.188 4.603 1.00 90.12 90 VAL A O 1
ATOM 723 N N . LEU A 1 91 ? -2.975 4.994 5.975 1.00 89.88 91 LEU A N 1
ATOM 724 C CA . LEU A 1 91 ? -2.825 6.267 5.259 1.00 89.88 91 LEU A CA 1
ATOM 725 C C . LEU A 1 91 ? -2.329 6.065 3.831 1.00 89.88 91 LEU A C 1
ATOM 727 O O . LEU A 1 91 ? -2.853 6.689 2.913 1.00 89.88 91 LEU A O 1
ATOM 731 N N . TYR A 1 92 ? -1.356 5.173 3.642 1.00 90.00 92 TYR A N 1
ATOM 732 C CA . TYR A 1 92 ? -0.907 4.807 2.307 1.00 90.00 92 TYR A CA 1
ATOM 733 C C . TYR A 1 92 ? -2.050 4.207 1.485 1.00 90.00 92 TYR A C 1
ATOM 735 O O . TYR A 1 92 ? -2.334 4.703 0.400 1.00 90.00 92 TYR A O 1
ATOM 743 N N . ALA A 1 93 ? -2.744 3.202 2.034 1.00 88.62 93 ALA A N 1
ATOM 744 C CA . ALA A 1 93 ? -3.869 2.533 1.382 1.00 88.62 93 ALA A CA 1
ATOM 745 C C . ALA A 1 93 ? -4.977 3.514 0.971 1.00 88.62 93 ALA A C 1
ATOM 747 O O . ALA A 1 93 ? -5.513 3.398 -0.125 1.00 88.62 93 ALA A O 1
ATOM 748 N N . LEU A 1 94 ? -5.286 4.497 1.824 1.00 87.56 94 LEU A N 1
ATOM 749 C CA . LEU A 1 94 ? -6.256 5.548 1.520 1.00 87.56 94 LEU A CA 1
ATOM 750 C C . LEU A 1 94 ? -5.815 6.385 0.319 1.00 87.56 94 LEU A C 1
ATOM 752 O O . LEU A 1 94 ? -6.609 6.585 -0.590 1.00 87.56 94 LEU A O 1
ATOM 756 N N . VAL A 1 95 ? -4.558 6.835 0.289 1.00 87.88 95 VAL A N 1
ATOM 757 C CA . VAL A 1 95 ? -4.035 7.657 -0.815 1.00 87.88 95 VAL A CA 1
ATOM 758 C C . VAL A 1 95 ? -4.009 6.894 -2.139 1.00 87.88 95 VAL A C 1
ATOM 760 O O . VAL A 1 95 ? -4.301 7.477 -3.176 1.00 87.88 95 VAL A O 1
ATOM 763 N N . VAL A 1 96 ? -3.678 5.599 -2.124 1.00 85.06 96 VAL A N 1
ATOM 764 C CA . VAL A 1 96 ? -3.623 4.790 -3.355 1.00 85.06 96 VAL A CA 1
ATOM 765 C C . VAL A 1 96 ? -4.970 4.192 -3.765 1.00 85.06 96 VAL A C 1
ATOM 767 O O . VAL A 1 96 ? -5.089 3.666 -4.873 1.00 85.06 96 VAL A O 1
ATOM 770 N N . SER A 1 97 ? -5.988 4.254 -2.904 1.00 79.94 97 SER A N 1
ATOM 771 C CA . SER A 1 97 ? -7.349 3.854 -3.258 1.00 79.94 97 SER A CA 1
ATOM 772 C C . SER A 1 97 ? -7.988 4.905 -4.169 1.00 79.94 97 SER A C 1
ATOM 774 O O . SER A 1 97 ? -7.912 6.100 -3.893 1.00 79.94 97 SER A O 1
ATOM 776 N N . SER A 1 98 ? -8.633 4.461 -5.253 1.00 58.84 98 SER A N 1
ATOM 777 C CA . SER A 1 98 ? -9.214 5.316 -6.304 1.00 58.84 98 SER A CA 1
ATOM 778 C C . SER A 1 98 ? -10.317 6.283 -5.830 1.00 58.84 98 SER A C 1
ATOM 780 O O . SER A 1 98 ? -10.813 7.070 -6.630 1.00 58.84 98 SER A O 1
ATOM 782 N N . ASP A 1 99 ? -10.691 6.242 -4.548 1.00 57.19 99 ASP A N 1
ATOM 783 C CA . ASP A 1 99 ? -11.757 7.044 -3.944 1.00 57.19 99 ASP A CA 1
ATOM 784 C C . ASP A 1 99 ? -11.245 8.271 -3.164 1.00 57.19 99 ASP A C 1
ATOM 786 O O . ASP A 1 99 ? -12.055 9.027 -2.616 1.00 57.19 99 ASP A O 1
ATOM 790 N N . PHE A 1 100 ? -9.927 8.515 -3.089 1.00 61.97 100 PHE A N 1
ATOM 791 C CA . PHE A 1 100 ? -9.399 9.714 -2.426 1.00 61.97 100 PHE A CA 1
ATOM 792 C C . PHE A 1 100 ? -9.587 10.962 -3.300 1.00 61.97 100 PHE A C 1
ATOM 794 O O . PHE A 1 100 ? -8.662 11.479 -3.921 1.00 61.97 100 PHE A O 1
ATOM 801 N N . ASN A 1 101 ? -10.825 11.453 -3.353 1.00 49.94 101 ASN A N 1
ATOM 802 C CA . ASN A 1 101 ? -11.182 12.648 -4.100 1.00 49.94 101 ASN A CA 1
ATOM 803 C C . ASN A 1 101 ? -10.807 13.897 -3.280 1.00 49.94 101 ASN A C 1
ATOM 805 O O . ASN A 1 101 ? -11.451 14.226 -2.285 1.00 49.94 101 ASN A O 1
ATOM 809 N N . THR A 1 102 ? -9.747 14.603 -3.683 1.00 46.47 102 THR A N 1
ATOM 810 C CA . THR A 1 102 ? -9.315 15.877 -3.073 1.00 46.47 102 THR A CA 1
ATOM 811 C C . THR A 1 102 ? -10.114 17.094 -3.544 1.00 46.47 102 THR A C 1
ATOM 813 O O . THR A 1 102 ? -9.798 18.216 -3.147 1.00 46.47 102 THR A O 1
ATOM 816 N N . GLU A 1 103 ? -11.148 16.909 -4.367 1.00 39.16 103 GLU A N 1
ATOM 817 C CA . GLU A 1 103 ? -11.988 17.995 -4.881 1.00 39.16 103 GLU A CA 1
ATOM 818 C C . GLU A 1 103 ? -12.990 18.514 -3.841 1.00 39.16 103 GLU A C 1
ATOM 820 O O . GLU A 1 103 ? -14.203 18.408 -3.989 1.00 39.16 103 GLU A O 1
ATOM 825 N N . SER A 1 104 ? -12.482 19.119 -2.774 1.00 45.34 104 SER A N 1
ATOM 826 C CA . SER A 1 104 ? -13.253 20.052 -1.956 1.00 45.34 104 SER A CA 1
ATOM 827 C C . SER A 1 104 ? -12.300 20.790 -1.023 1.00 45.34 104 SER A C 1
ATOM 829 O O . SER A 1 104 ? -11.899 20.217 -0.013 1.00 45.34 104 SER A O 1
ATOM 831 N N . GLU A 1 105 ? -11.910 22.018 -1.404 1.00 41.94 105 GLU A N 1
ATOM 832 C CA . GLU A 1 105 ? -11.885 23.223 -0.537 1.00 41.94 105 GLU A CA 1
ATOM 833 C C . GLU A 1 105 ? -11.115 24.442 -1.104 1.00 41.94 105 GLU A C 1
ATOM 835 O O . GLU A 1 105 ? -11.118 25.481 -0.457 1.00 41.94 105 GLU A O 1
ATOM 840 N N . ASP A 1 106 ? -10.575 24.410 -2.332 1.00 34.19 106 ASP A N 1
ATOM 841 C CA . ASP A 1 106 ? -9.930 25.589 -2.963 1.00 34.19 106 ASP A CA 1
ATOM 842 C C . ASP A 1 106 ? -10.760 26.236 -4.091 1.00 34.19 106 ASP A C 1
ATOM 844 O O . ASP A 1 106 ? -10.260 26.609 -5.150 1.00 34.19 106 ASP A O 1
ATOM 848 N N . ALA A 1 107 ? -12.059 26.423 -3.854 1.00 36.03 107 ALA A N 1
ATOM 849 C CA . ALA A 1 107 ? -12.892 27.297 -4.681 1.00 36.03 107 ALA A CA 1
ATOM 850 C C . ALA A 1 107 ? -13.571 28.355 -3.802 1.00 36.03 107 ALA A C 1
ATOM 852 O O . ALA A 1 107 ? -14.753 28.252 -3.475 1.00 36.03 107 ALA A O 1
ATOM 853 N N . GLN A 1 108 ? -12.822 29.391 -3.409 1.00 40.25 108 GLN A N 1
ATOM 854 C CA . GLN A 1 108 ? -13.422 30.640 -2.938 1.00 40.25 108 GLN A CA 1
ATOM 855 C C . GLN A 1 108 ? -13.353 31.735 -4.011 1.00 40.25 108 GLN A C 1
ATOM 857 O O . GLN A 1 108 ? -12.284 32.127 -4.464 1.00 40.25 108 GLN A O 1
ATOM 862 N N . SER A 1 109 ? -14.559 32.234 -4.306 1.00 35.19 109 SER A N 1
ATOM 863 C CA . SER A 1 109 ? -14.979 33.416 -5.068 1.00 35.19 109 SER A CA 1
ATOM 864 C C . SER A 1 109 ? -14.838 33.364 -6.597 1.00 35.19 109 SER A C 1
ATOM 866 O O . SER A 1 109 ? -13.768 33.620 -7.132 1.00 35.19 109 SER A O 1
ATOM 868 N N . ASP A 1 110 ? -15.953 33.186 -7.317 1.00 32.84 110 ASP A N 1
ATOM 869 C CA . ASP A 1 110 ? -16.804 34.344 -7.624 1.00 32.84 110 ASP A CA 1
ATOM 870 C C . ASP A 1 110 ? -18.220 33.963 -8.125 1.00 32.84 110 ASP A C 1
ATOM 872 O O . ASP A 1 110 ? -18.406 33.031 -8.900 1.00 32.84 110 ASP A O 1
ATOM 876 N N . VAL A 1 111 ? -19.198 34.758 -7.679 1.00 34.25 111 VAL A N 1
ATOM 877 C CA . VAL A 1 111 ? -20.601 34.899 -8.131 1.00 34.25 111 VAL A CA 1
ATOM 878 C C . VAL A 1 111 ? -21.606 33.743 -7.914 1.00 34.25 111 VAL A C 1
ATOM 880 O O . VAL A 1 111 ? -21.645 32.725 -8.596 1.00 34.25 111 VAL A O 1
ATOM 883 N N . SER A 1 112 ? -22.555 34.022 -7.010 1.00 39.91 112 SER A N 1
ATOM 884 C CA . SER A 1 112 ? -23.842 33.336 -6.825 1.00 39.91 112 SER A CA 1
ATOM 885 C C . SER A 1 112 ? -24.652 33.168 -8.113 1.00 39.91 112 SER A C 1
ATOM 887 O O . SER A 1 112 ? -25.058 34.167 -8.700 1.00 39.91 112 SER A O 1
ATOM 889 N N . LEU A 1 113 ? -25.076 31.935 -8.407 1.00 33.69 113 LEU A N 1
ATOM 890 C CA . LEU A 1 113 ? -26.425 31.642 -8.901 1.00 33.69 113 LEU A CA 1
ATOM 891 C C . LEU A 1 113 ? -26.923 30.343 -8.255 1.00 33.69 113 LEU A C 1
ATOM 893 O O . LEU A 1 113 ? -26.417 29.255 -8.503 1.00 33.69 113 LEU A O 1
ATOM 897 N N . VAL A 1 114 ? -27.917 30.493 -7.384 1.00 35.34 114 VAL A N 1
ATOM 898 C CA . VAL A 1 114 ? -28.600 29.414 -6.669 1.00 35.34 114 VAL A CA 1
ATOM 899 C C . VAL A 1 114 ? -29.394 28.570 -7.670 1.00 35.34 114 VAL A C 1
ATOM 901 O O . VAL A 1 114 ? -30.355 29.063 -8.258 1.00 35.34 114 VAL A O 1
ATOM 904 N N . VAL A 1 115 ? -29.041 27.291 -7.813 1.00 33.41 115 VAL A N 1
ATOM 905 C CA . VAL A 1 115 ? -29.954 26.250 -8.311 1.00 33.41 115 VAL A CA 1
ATOM 906 C C . VAL A 1 115 ? -30.154 25.254 -7.167 1.00 33.41 115 VAL A C 1
ATOM 908 O O . VAL A 1 115 ? -29.208 24.561 -6.798 1.00 33.41 115 VAL A O 1
ATOM 911 N N . PRO A 1 116 ? -31.342 25.201 -6.539 1.00 35.44 116 PRO A N 1
ATOM 912 C CA . PRO A 1 116 ? -31.594 24.290 -5.438 1.00 35.44 116 PRO A CA 1
ATOM 913 C C . PRO A 1 116 ? -32.037 22.934 -5.992 1.00 35.44 116 PRO A C 1
ATOM 915 O O . PRO A 1 116 ? -33.138 22.806 -6.527 1.00 35.44 116 PRO A O 1
ATOM 918 N N . GLY A 1 117 ? -31.193 21.917 -5.832 1.00 40.53 117 GLY A N 1
ATOM 919 C CA . GLY A 1 117 ? -31.595 20.525 -6.011 1.00 40.53 117 GLY A CA 1
ATOM 920 C C . GLY A 1 117 ? -30.515 19.649 -6.629 1.00 40.53 117 GLY A C 1
ATOM 921 O O . GLY A 1 117 ? -30.204 19.815 -7.802 1.00 40.53 117 GLY A O 1
ATOM 922 N N . LEU A 1 118 ? -30.090 18.659 -5.836 1.00 40.53 118 LEU A N 1
ATOM 923 C CA . LEU A 1 118 ? -29.275 17.471 -6.136 1.00 40.53 118 LEU A CA 1
ATOM 924 C C . LEU A 1 118 ? -27.820 17.524 -5.640 1.00 40.53 118 LEU A C 1
ATOM 926 O O . LEU A 1 118 ? -27.018 18.338 -6.079 1.00 40.53 118 LEU A O 1
ATOM 930 N N . ALA A 1 119 ? -27.546 16.538 -4.776 1.00 31.66 119 ALA A N 1
ATOM 931 C CA . ALA A 1 119 ? -26.299 16.142 -4.123 1.00 31.66 119 ALA A CA 1
ATOM 932 C C . ALA A 1 119 ? -25.918 16.932 -2.858 1.00 31.66 119 ALA A C 1
ATOM 934 O O . ALA A 1 119 ? -25.232 17.949 -2.903 1.00 31.66 119 ALA A O 1
ATOM 935 N N . ASP A 1 120 ? -26.332 16.393 -1.706 1.00 28.34 120 ASP A N 1
ATOM 936 C CA . ASP A 1 120 ? -25.610 16.607 -0.452 1.00 28.34 120 ASP A CA 1
ATOM 937 C C . ASP A 1 120 ? -24.139 16.190 -0.662 1.00 28.34 120 ASP A C 1
ATOM 939 O O . ASP A 1 120 ? -23.900 15.091 -1.178 1.00 28.34 120 ASP A O 1
ATOM 943 N N . PRO A 1 121 ? -23.144 17.013 -0.283 1.00 38.09 121 PRO A N 1
ATOM 944 C CA . PRO A 1 121 ? -21.761 16.564 -0.257 1.00 38.09 121 PRO A CA 1
ATOM 945 C C . PRO A 1 121 ? -21.664 15.435 0.771 1.00 38.09 121 PRO A C 1
ATOM 947 O O . PRO A 1 121 ? -21.981 15.629 1.946 1.00 38.09 121 PRO A O 1
ATOM 950 N N . VAL A 1 122 ? -21.277 14.236 0.326 1.00 38.12 122 VAL A N 1
ATOM 951 C CA . VAL A 1 122 ? -21.007 13.112 1.228 1.00 38.12 122 VAL A CA 1
ATOM 952 C C . VAL A 1 122 ? -19.930 13.589 2.206 1.00 38.12 122 VAL A C 1
ATOM 954 O O . VAL A 1 122 ? -18.842 13.947 1.756 1.00 38.12 122 VAL A O 1
ATOM 957 N N . PRO A 1 123 ? -20.210 13.665 3.519 1.00 41.75 123 PRO A N 1
ATOM 958 C CA . PRO A 1 123 ? -19.233 14.164 4.467 1.00 41.75 123 PRO A CA 1
ATOM 959 C C . PRO A 1 123 ? -18.054 13.197 4.486 1.00 41.75 123 PRO A C 1
ATOM 961 O O . PRO A 1 123 ? -18.204 12.034 4.866 1.00 41.75 123 PRO A O 1
ATOM 964 N N . SER A 1 124 ? -16.890 13.683 4.065 1.00 50.72 124 SER A N 1
ATOM 965 C CA . SER A 1 124 ? -15.620 12.982 4.188 1.00 50.72 124 SER A CA 1
ATOM 966 C C . SER A 1 124 ? -15.461 12.580 5.657 1.00 50.72 124 SER A C 1
ATOM 968 O O . SER A 1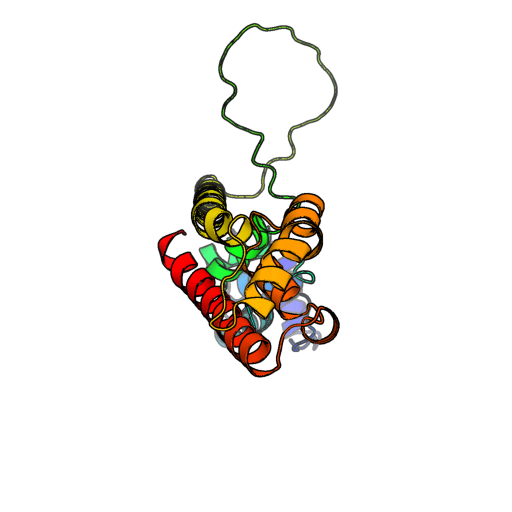 124 ? -15.386 13.438 6.536 1.00 50.72 124 SER A O 1
ATOM 970 N N . LYS A 1 125 ? -15.469 11.276 5.959 1.00 67.38 125 LYS A N 1
ATOM 971 C CA . LYS A 1 125 ? -15.378 10.761 7.341 1.00 67.38 125 LYS A CA 1
ATOM 972 C C . LYS A 1 125 ? -13.990 10.961 7.957 1.00 67.38 125 LYS A C 1
ATOM 974 O O . LYS A 1 125 ? -13.799 10.718 9.149 1.00 67.38 125 LYS A O 1
ATOM 979 N N . LEU A 1 126 ? -13.021 11.396 7.155 1.00 75.50 126 LEU A N 1
ATOM 980 C CA . LEU A 1 126 ? -11.677 11.731 7.595 1.00 75.50 126 LEU A CA 1
ATOM 981 C C . LEU A 1 126 ? -11.672 13.015 8.423 1.00 75.50 126 LEU A C 1
ATOM 983 O O . LEU A 1 126 ? -12.341 14.000 8.115 1.00 75.50 126 LEU A O 1
ATOM 987 N N . THR A 1 127 ? -10.850 13.030 9.470 1.00 81.00 127 THR A N 1
ATOM 988 C CA . THR A 1 127 ? -10.583 14.273 10.193 1.00 81.00 127 THR A CA 1
ATOM 989 C C . THR A 1 127 ? -9.817 15.244 9.288 1.00 81.00 127 THR A C 1
ATOM 991 O O . THR A 1 127 ? -9.044 14.820 8.430 1.00 81.00 127 THR A O 1
ATOM 994 N N . SER A 1 128 ? -9.962 16.557 9.508 1.00 83.25 128 SER A N 1
ATOM 995 C CA . SER A 1 128 ? -9.201 17.578 8.760 1.00 83.25 128 SER A CA 1
ATOM 996 C C . SER A 1 128 ? -7.681 17.325 8.797 1.00 83.25 128 SER A C 1
ATOM 998 O O . SER A 1 128 ? -6.994 17.485 7.788 1.00 83.25 128 SER A O 1
ATOM 1000 N N . LYS A 1 129 ? -7.163 16.834 9.934 1.00 86.94 129 LYS A N 1
ATOM 1001 C CA . LYS A 1 129 ? -5.750 16.467 10.097 1.00 86.94 129 LYS A CA 1
ATOM 1002 C C . LYS A 1 129 ? -5.360 15.272 9.227 1.00 86.94 129 LYS A C 1
ATOM 1004 O O . LYS A 1 129 ? -4.324 15.315 8.570 1.00 86.94 129 LYS A O 1
ATOM 1009 N N . ASP A 1 130 ? -6.167 14.215 9.229 1.00 87.94 130 ASP A N 1
ATOM 1010 C CA . ASP A 1 130 ? -5.884 13.015 8.439 1.00 87.94 130 ASP A CA 1
ATOM 1011 C C . ASP A 1 130 ? -5.993 13.303 6.937 1.00 87.94 130 ASP A C 1
ATOM 1013 O O . ASP A 1 130 ? -5.111 12.905 6.183 1.00 87.94 130 ASP A O 1
ATOM 1017 N N . ALA A 1 131 ? -6.988 14.090 6.515 1.00 86.44 131 ALA A N 1
ATOM 1018 C CA . ALA A 1 131 ? -7.105 14.556 5.135 1.00 86.44 131 ALA A CA 1
ATOM 1019 C C . ALA A 1 131 ? -5.868 15.362 4.697 1.00 86.44 131 ALA A C 1
ATOM 1021 O O . ALA A 1 131 ? -5.351 15.160 3.599 1.00 86.44 131 ALA A O 1
ATOM 1022 N N . GLN A 1 132 ? -5.340 16.233 5.566 1.00 88.12 132 GLN A N 1
ATOM 1023 C CA . GLN A 1 132 ? -4.101 16.966 5.296 1.00 88.12 132 GLN A CA 1
ATOM 1024 C C . GLN A 1 132 ? -2.871 16.047 5.227 1.00 88.12 132 GLN A C 1
ATOM 1026 O O . GLN A 1 132 ? -1.995 16.276 4.394 1.00 88.12 132 GLN A O 1
ATOM 1031 N N . SER A 1 133 ? -2.773 15.025 6.084 1.00 89.44 133 SER A N 1
ATOM 1032 C CA . SER A 1 133 ? -1.706 14.017 5.981 1.00 89.44 133 SER A CA 1
ATOM 1033 C C . SER A 1 133 ? -1.808 13.227 4.675 1.00 89.44 133 SER A C 1
ATOM 1035 O O . SER A 1 133 ? -0.791 13.068 4.014 1.00 89.44 133 SER A O 1
ATOM 1037 N N . CYS A 1 134 ? -3.003 12.809 4.251 1.00 89.75 134 CYS A N 1
ATOM 1038 C CA . CYS A 1 134 ? -3.189 12.125 2.969 1.00 89.75 134 CYS A CA 1
ATOM 1039 C C . CYS A 1 134 ? -2.805 13.013 1.773 1.00 89.75 134 CYS A C 1
ATOM 1041 O O . CYS A 1 134 ? -2.099 12.548 0.887 1.00 89.75 134 CYS A O 1
ATOM 1043 N N . ARG A 1 135 ? -3.186 14.301 1.768 1.00 88.50 135 ARG A N 1
ATOM 1044 C CA . ARG A 1 135 ? -2.783 15.250 0.711 1.00 88.50 135 ARG A CA 1
ATOM 1045 C C . ARG A 1 135 ? -1.268 15.419 0.623 1.00 88.50 135 ARG A C 1
ATOM 1047 O O . ARG A 1 135 ? -0.700 15.232 -0.447 1.00 88.50 135 ARG A O 1
ATOM 1054 N N . ARG A 1 136 ? -0.607 15.699 1.753 1.00 91.25 136 ARG A N 1
ATOM 1055 C CA . ARG A 1 136 ? 0.862 15.834 1.803 1.00 91.25 136 ARG A CA 1
ATOM 1056 C C . ARG A 1 136 ? 1.568 14.553 1.368 1.00 91.25 136 ARG A C 1
ATOM 1058 O O . ARG A 1 136 ? 2.572 14.611 0.660 1.00 91.25 136 ARG A O 1
ATOM 1065 N N . LEU A 1 137 ? 1.034 13.403 1.778 1.00 92.06 137 LEU A N 1
ATOM 1066 C CA . LEU A 1 137 ? 1.546 12.102 1.377 1.00 92.06 137 LEU A CA 1
ATOM 1067 C C . LEU A 1 137 ? 1.412 11.903 -0.139 1.00 92.06 137 LEU A C 1
ATOM 1069 O O . LEU A 1 137 ? 2.391 11.548 -0.784 1.00 92.06 137 LEU A O 1
ATOM 1073 N N . MET A 1 138 ? 0.241 12.181 -0.712 1.00 90.69 138 MET A N 1
ATOM 1074 C CA . MET A 1 138 ? -0.003 12.096 -2.154 1.00 90.69 138 MET A CA 1
ATOM 1075 C C . MET A 1 138 ? 0.952 12.991 -2.953 1.00 90.69 138 MET A C 1
ATOM 1077 O O . MET A 1 138 ? 1.594 12.518 -3.886 1.00 90.69 138 MET A O 1
ATOM 1081 N N . GLU A 1 139 ? 1.103 14.257 -2.555 1.00 91.19 139 GLU A N 1
ATOM 1082 C CA . GLU A 1 139 ? 2.043 15.197 -3.182 1.00 91.19 139 GLU A CA 1
ATOM 1083 C C . GLU A 1 139 ? 3.484 14.677 -3.130 1.00 91.19 139 GLU A C 1
ATOM 1085 O O . GLU A 1 139 ? 4.180 14.681 -4.142 1.00 91.19 139 GLU A O 1
ATOM 1090 N N . SER A 1 140 ? 3.913 14.164 -1.973 1.00 93.44 140 SER A N 1
ATOM 1091 C CA . SER A 1 140 ? 5.272 13.638 -1.785 1.00 93.44 140 SER A CA 1
ATOM 1092 C C . SER A 1 140 ? 5.526 12.370 -2.605 1.00 93.44 140 SER A C 1
ATOM 1094 O O . SER A 1 140 ? 6.618 12.190 -3.145 1.00 93.44 140 SER A O 1
ATOM 1096 N N . LEU A 1 141 ? 4.517 11.499 -2.732 1.00 92.31 141 LEU A N 1
ATOM 1097 C CA . LEU A 1 141 ? 4.580 10.306 -3.579 1.00 92.31 141 LEU A CA 1
ATOM 1098 C C . LEU A 1 141 ? 4.740 10.687 -5.051 1.00 92.31 141 LEU A C 1
ATOM 1100 O O . LEU A 1 141 ? 5.604 10.131 -5.727 1.00 92.31 141 LEU A O 1
ATOM 1104 N N . ILE A 1 142 ? 3.941 11.645 -5.528 1.00 90.88 142 ILE A N 1
ATOM 1105 C CA . ILE A 1 142 ? 3.999 12.134 -6.909 1.00 90.88 142 ILE A CA 1
ATOM 1106 C C . ILE A 1 142 ? 5.357 12.782 -7.180 1.00 90.88 142 ILE A C 1
ATOM 1108 O O . ILE A 1 142 ? 6.003 12.420 -8.162 1.00 90.88 142 ILE A O 1
ATOM 1112 N N . ASP A 1 143 ? 5.812 13.695 -6.321 1.00 91.69 143 ASP A N 1
ATOM 1113 C CA . ASP A 1 143 ? 7.087 14.402 -6.495 1.00 91.69 143 ASP A CA 1
ATOM 1114 C C . ASP A 1 143 ? 8.269 13.423 -6.570 1.00 91.69 143 ASP A C 1
ATOM 1116 O O . ASP A 1 143 ? 9.083 13.477 -7.494 1.00 91.69 143 ASP A O 1
ATOM 1120 N N . HIS A 1 144 ? 8.309 12.447 -5.656 1.00 91.25 144 HIS A N 1
ATOM 1121 C CA . HIS A 1 144 ? 9.376 11.447 -5.614 1.00 91.25 144 HIS A CA 1
ATOM 1122 C C . HIS A 1 144 ? 9.314 10.465 -6.796 1.00 91.25 144 HIS A C 1
ATOM 1124 O O . HIS A 1 144 ? 10.348 10.140 -7.381 1.00 91.25 144 HIS A O 1
ATOM 1130 N N . PHE A 1 145 ? 8.126 9.980 -7.172 1.00 91.94 145 PHE A N 1
ATOM 1131 C CA . PHE A 1 145 ? 8.000 8.906 -8.163 1.00 91.94 145 PHE A CA 1
ATOM 1132 C C . PHE A 1 145 ? 7.967 9.388 -9.615 1.00 91.94 145 PHE A C 1
ATOM 1134 O O . PHE A 1 145 ? 8.442 8.676 -10.500 1.00 91.94 145 PHE A O 1
ATOM 1141 N N . THR A 1 146 ? 7.472 10.599 -9.884 1.00 91.06 146 THR A N 1
ATOM 1142 C CA . THR A 1 146 ? 7.344 11.140 -11.252 1.00 91.06 146 THR A CA 1
ATOM 1143 C C . THR A 1 146 ? 8.682 11.114 -11.990 1.00 91.06 146 THR A C 1
ATOM 1145 O O . THR A 1 146 ? 8.761 10.625 -13.117 1.00 91.06 146 THR A O 1
ATOM 1148 N N . ALA A 1 147 ? 9.765 11.562 -11.348 1.00 88.25 147 ALA A N 1
ATOM 1149 C CA . ALA A 1 147 ? 11.087 11.568 -11.973 1.00 88.25 147 ALA A CA 1
ATOM 1150 C C . ALA A 1 147 ? 11.549 10.159 -12.385 1.00 88.25 147 ALA A C 1
ATOM 1152 O O . ALA A 1 147 ? 12.146 9.991 -13.449 1.00 88.25 147 ALA A O 1
ATOM 1153 N N . MET A 1 148 ? 11.241 9.147 -11.574 1.00 89.00 148 MET A N 1
ATOM 1154 C CA . MET A 1 148 ? 11.573 7.755 -11.863 1.00 89.00 148 MET A CA 1
ATOM 1155 C C . MET A 1 148 ? 10.693 7.165 -12.964 1.00 89.00 148 MET A C 1
ATOM 1157 O O . MET A 1 148 ? 11.189 6.465 -13.842 1.00 89.00 148 MET A O 1
ATOM 1161 N N . LEU A 1 149 ? 9.393 7.454 -12.936 1.00 92.62 149 LEU A N 1
ATOM 1162 C CA . LEU A 1 149 ? 8.437 6.900 -13.886 1.00 92.62 149 LEU A CA 1
ATOM 1163 C C . LEU A 1 149 ? 8.683 7.414 -15.312 1.00 92.62 149 LEU A C 1
ATOM 1165 O O . LEU A 1 149 ? 8.609 6.643 -16.267 1.00 92.62 149 LEU A O 1
ATOM 1169 N N . PHE A 1 150 ? 9.014 8.699 -15.467 1.00 92.56 150 PHE A N 1
ATOM 1170 C CA . PHE A 1 150 ? 9.201 9.329 -16.780 1.00 92.56 150 PHE A CA 1
ATOM 1171 C C . PHE A 1 150 ? 10.645 9.306 -17.298 1.00 92.56 150 PHE A C 1
ATOM 1173 O O . PHE A 1 150 ? 10.895 9.757 -18.417 1.00 92.56 150 PHE A O 1
ATOM 1180 N N . THR A 1 151 ? 11.586 8.750 -16.532 1.00 91.31 151 THR A N 1
ATOM 1181 C CA . THR A 1 151 ? 12.973 8.561 -16.972 1.00 91.31 151 THR A CA 1
ATOM 1182 C C . THR A 1 151 ? 13.216 7.080 -17.257 1.00 91.31 151 THR A C 1
ATOM 1184 O O . THR A 1 151 ? 13.231 6.285 -16.318 1.00 91.31 151 THR A O 1
ATOM 1187 N N . PRO A 1 152 ? 13.436 6.677 -18.524 1.00 88.69 152 PRO A N 1
ATOM 1188 C CA . PRO A 1 152 ? 13.754 5.292 -18.848 1.00 88.69 152 PRO A CA 1
ATOM 1189 C C . PRO A 1 152 ? 14.968 4.792 -18.063 1.00 88.69 152 PRO A C 1
ATOM 1191 O O . PRO A 1 152 ? 15.979 5.489 -17.936 1.00 88.69 152 PRO A O 1
ATOM 1194 N N . ALA A 1 153 ? 14.881 3.565 -17.553 1.00 88.88 153 ALA A N 1
ATOM 1195 C CA . ALA A 1 153 ? 15.978 2.959 -16.818 1.00 88.88 153 ALA A CA 1
ATOM 1196 C C . ALA A 1 153 ? 17.214 2.769 -17.717 1.00 88.88 153 ALA A C 1
ATOM 1198 O O . ALA A 1 153 ? 17.127 2.253 -18.830 1.00 88.88 153 ALA A O 1
ATOM 1199 N N . ALA A 1 154 ? 18.391 3.128 -17.206 1.00 91.75 154 ALA A N 1
ATOM 1200 C CA . ALA A 1 154 ? 19.667 2.866 -17.870 1.00 91.75 154 ALA A CA 1
ATOM 1201 C C . ALA A 1 154 ? 20.315 1.585 -17.333 1.00 91.75 154 ALA A C 1
ATOM 1203 O O . ALA A 1 154 ? 20.189 1.271 -16.148 1.00 91.75 154 ALA A O 1
ATOM 1204 N N . THR A 1 155 ? 21.046 0.862 -18.182 1.00 93.31 155 THR A N 1
ATOM 1205 C CA . THR A 1 155 ? 21.799 -0.342 -17.793 1.00 93.31 155 THR A CA 1
ATOM 1206 C C . THR A 1 155 ? 23.268 -0.264 -18.216 1.00 93.31 155 THR A C 1
ATOM 1208 O O . THR A 1 155 ? 23.604 0.523 -19.105 1.00 93.31 155 THR A O 1
ATOM 1211 N N . PRO A 1 156 ? 24.150 -1.115 -17.653 1.00 93.75 156 PRO A N 1
ATOM 1212 C CA . PRO A 1 156 ? 25.545 -1.212 -18.093 1.00 93.75 156 PRO A CA 1
ATOM 1213 C C . PRO A 1 156 ? 25.718 -1.663 -19.553 1.00 93.75 156 PRO A C 1
ATOM 1215 O O . PRO A 1 156 ? 26.757 -1.406 -20.160 1.00 93.75 156 PRO A O 1
ATOM 1218 N N . HIS A 1 157 ? 24.723 -2.345 -20.131 1.00 96.75 157 HIS A N 1
ATOM 1219 C CA . HIS A 1 157 ? 24.768 -2.833 -21.507 1.00 96.75 157 HIS A CA 1
ATOM 1220 C C . HIS A 1 157 ? 23.951 -1.922 -22.425 1.00 96.75 157 HIS A C 1
ATOM 1222 O O . HIS A 1 157 ? 22.728 -1.890 -22.334 1.00 96.75 157 HIS A O 1
ATOM 1228 N N . MET A 1 158 ? 24.610 -1.244 -23.369 1.00 96.12 158 MET A N 1
ATOM 1229 C CA . MET A 1 158 ? 23.952 -0.308 -24.296 1.00 96.12 158 MET A CA 1
ATOM 1230 C C . MET A 1 158 ? 22.734 -0.926 -25.005 1.00 96.12 158 MET A C 1
ATOM 1232 O O . MET A 1 158 ? 21.665 -0.334 -24.986 1.00 96.12 158 MET A O 1
ATOM 1236 N N . ALA A 1 159 ? 22.846 -2.168 -25.490 1.00 96.56 159 ALA A N 1
ATOM 1237 C CA . ALA A 1 159 ? 21.729 -2.867 -26.132 1.00 96.56 159 ALA A CA 1
ATOM 1238 C C . ALA A 1 159 ? 20.512 -3.080 -25.207 1.00 96.56 159 ALA A C 1
ATOM 1240 O O . ALA A 1 159 ? 19.381 -3.051 -25.669 1.00 96.56 159 ALA A O 1
ATOM 1241 N N . CYS A 1 160 ? 20.717 -3.292 -23.901 1.00 97.38 160 CYS A N 1
ATOM 1242 C CA . CYS A 1 160 ? 19.608 -3.395 -22.942 1.00 97.38 160 CYS A CA 1
ATOM 1243 C C . CYS A 1 160 ? 19.007 -2.018 -22.625 1.00 97.38 160 CYS A C 1
ATOM 1245 O O . CYS A 1 160 ? 17.802 -1.914 -22.415 1.00 97.38 160 CYS A O 1
ATOM 1247 N N . THR A 1 161 ? 19.831 -0.966 -22.617 1.00 96.81 161 THR A N 1
ATOM 1248 C CA . THR A 1 161 ? 19.363 0.421 -22.480 1.00 96.81 161 THR A CA 1
ATOM 1249 C C . THR A 1 161 ? 18.492 0.834 -23.666 1.00 96.81 161 THR A C 1
ATOM 1251 O O . THR A 1 161 ? 17.451 1.445 -23.449 1.00 96.81 161 THR A O 1
ATOM 1254 N N . ASP A 1 162 ? 18.853 0.440 -24.890 1.00 96.81 162 ASP A N 1
ATOM 1255 C CA . ASP A 1 162 ? 18.035 0.690 -26.084 1.00 96.81 162 ASP A CA 1
ATOM 1256 C C . ASP A 1 162 ? 16.667 -0.007 -25.975 1.00 96.81 162 ASP A C 1
ATOM 1258 O O . ASP A 1 162 ? 15.635 0.612 -26.227 1.00 96.81 162 ASP A O 1
ATOM 1262 N N . VAL A 1 163 ? 16.627 -1.256 -25.485 1.00 96.94 163 VAL A N 1
ATOM 1263 C CA . VAL A 1 163 ? 15.352 -1.955 -25.236 1.00 96.94 163 VAL A CA 1
ATOM 1264 C C . VAL A 1 163 ? 14.488 -1.203 -24.226 1.00 96.94 163 VAL A C 1
ATOM 1266 O O . VAL A 1 163 ? 13.281 -1.073 -24.442 1.00 96.94 163 VAL A O 1
ATOM 1269 N N . PHE A 1 164 ? 15.065 -0.700 -23.129 1.00 96.56 164 PHE A N 1
ATOM 1270 C CA . PHE A 1 164 ? 14.303 0.139 -22.207 1.00 96.56 164 PHE A CA 1
ATOM 1271 C C . PHE A 1 164 ? 13.800 1.400 -22.902 1.00 96.56 164 PHE A C 1
ATOM 1273 O O . PHE A 1 164 ? 12.607 1.657 -22.836 1.00 96.56 164 PHE A O 1
ATOM 1280 N N . ALA A 1 165 ? 14.646 2.143 -23.614 1.00 95.12 165 ALA A N 1
ATOM 1281 C CA . ALA A 1 165 ? 14.230 3.359 -24.311 1.00 95.12 165 ALA A CA 1
ATOM 1282 C C . ALA A 1 165 ? 13.033 3.124 -25.256 1.00 95.12 165 ALA A C 1
ATOM 1284 O O . ALA A 1 165 ? 12.084 3.908 -25.239 1.00 95.12 165 ALA A O 1
ATOM 1285 N N . ASP A 1 166 ? 13.035 2.015 -25.999 1.00 96.00 166 ASP A N 1
ATOM 1286 C CA . ASP A 1 166 ? 11.974 1.674 -26.954 1.00 96.00 166 ASP A CA 1
ATOM 1287 C C . ASP A 1 166 ? 10.685 1.172 -26.284 1.00 96.00 166 ASP A C 1
ATOM 1289 O O . ASP A 1 166 ? 9.580 1.401 -26.781 1.00 96.00 166 ASP A O 1
ATOM 1293 N N . THR A 1 167 ? 10.801 0.461 -25.158 1.00 96.81 167 THR A N 1
ATOM 1294 C CA . THR A 1 167 ? 9.663 -0.236 -24.533 1.00 96.81 167 THR A CA 1
ATOM 1295 C C . THR A 1 167 ? 9.113 0.447 -23.283 1.00 96.81 167 THR A C 1
ATOM 1297 O O . THR A 1 167 ? 8.008 0.116 -22.856 1.00 96.81 167 THR A O 1
ATOM 1300 N N . TRP A 1 168 ? 9.818 1.429 -22.716 1.00 96.38 168 TRP A N 1
ATOM 1301 C CA . TRP A 1 168 ? 9.424 2.089 -21.468 1.00 96.38 168 TRP A CA 1
ATOM 1302 C C . TRP A 1 168 ? 8.088 2.819 -21.586 1.00 96.38 168 TRP A C 1
ATOM 1304 O O . TRP A 1 168 ? 7.220 2.669 -20.731 1.00 96.38 168 TRP A O 1
ATOM 1314 N N . MET A 1 169 ? 7.883 3.567 -22.672 1.00 94.69 169 MET A N 1
ATOM 1315 C CA . MET A 1 169 ? 6.625 4.281 -22.895 1.00 94.69 169 MET A CA 1
ATOM 1316 C C . MET A 1 169 ? 5.407 3.333 -22.912 1.00 94.69 169 MET A C 1
ATOM 1318 O O . MET A 1 169 ? 4.516 3.522 -22.085 1.00 94.69 169 MET A O 1
ATOM 1322 N N . PRO A 1 170 ? 5.351 2.297 -23.774 1.00 96.50 170 PRO A N 1
ATOM 1323 C CA . PRO A 1 170 ? 4.183 1.418 -23.841 1.00 96.50 170 PRO A CA 1
ATOM 1324 C C . PRO A 1 170 ? 4.058 0.431 -22.671 1.00 96.50 170 PRO A C 1
ATOM 1326 O O . PRO A 1 170 ? 2.950 -0.014 -22.393 1.00 96.50 170 PRO A O 1
ATOM 1329 N N . LEU A 1 171 ? 5.156 0.040 -22.010 1.00 95.94 171 LEU A N 1
ATOM 1330 C CA . LEU A 1 171 ? 5.109 -0.977 -20.946 1.00 95.94 171 LEU A CA 1
ATOM 1331 C C . LEU A 1 171 ? 5.087 -0.403 -19.528 1.00 95.94 171 LEU A C 1
ATOM 1333 O O . LEU A 1 171 ? 4.688 -1.114 -18.611 1.00 95.94 171 LEU A O 1
ATOM 1337 N N . VAL A 1 172 ? 5.528 0.841 -19.336 1.00 95.06 172 VAL A N 1
ATOM 1338 C CA . VAL A 1 172 ? 5.660 1.455 -18.008 1.00 95.06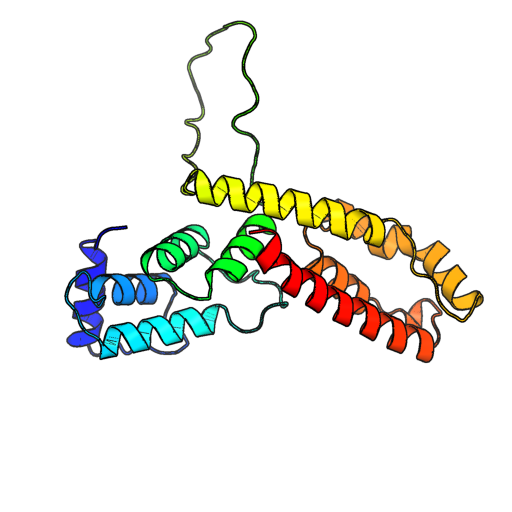 172 VAL A CA 1
ATOM 1339 C C . VAL A 1 172 ? 4.839 2.732 -17.902 1.00 95.06 172 VAL A C 1
ATOM 1341 O O . VAL A 1 172 ? 3.951 2.809 -17.057 1.00 95.06 172 VAL A O 1
ATOM 1344 N N . ILE A 1 173 ? 5.092 3.717 -18.768 1.00 93.56 173 ILE A N 1
ATOM 1345 C CA . ILE A 1 173 ? 4.437 5.029 -18.658 1.00 93.56 173 ILE A CA 1
ATOM 1346 C C . ILE A 1 173 ? 2.944 4.919 -18.966 1.00 93.56 173 ILE A C 1
ATOM 1348 O O . ILE A 1 173 ? 2.124 5.351 -18.163 1.00 93.56 173 ILE A O 1
ATOM 1352 N N . GLN A 1 174 ? 2.578 4.339 -20.111 1.00 93.44 174 GLN A N 1
ATOM 1353 C CA . GLN A 1 174 ? 1.181 4.276 -20.533 1.00 93.44 174 GLN A CA 1
ATOM 1354 C C . GLN A 1 174 ? 0.302 3.498 -19.533 1.00 93.44 174 GLN A C 1
ATOM 1356 O O . GLN A 1 174 ? -0.702 4.066 -19.104 1.00 93.44 174 GLN A O 1
ATOM 1361 N N . PRO A 1 175 ? 0.679 2.291 -19.060 1.00 92.19 175 PRO A N 1
ATOM 1362 C CA . PRO A 1 175 ? -0.097 1.601 -18.033 1.00 92.19 175 PRO A CA 1
ATOM 1363 C C . PRO A 1 175 ? -0.234 2.399 -16.736 1.00 92.19 175 PRO A C 1
ATOM 1365 O O . PRO A 1 175 ? -1.294 2.358 -16.127 1.00 92.19 175 PRO A O 1
ATOM 1368 N N . ALA A 1 176 ? 0.801 3.138 -16.321 1.00 90.31 176 ALA A N 1
ATOM 1369 C CA . ALA A 1 176 ? 0.746 3.974 -15.123 1.00 90.31 176 ALA A CA 1
ATOM 1370 C C . ALA A 1 176 ? -0.148 5.216 -15.280 1.00 90.31 176 ALA A C 1
ATOM 1372 O O . ALA A 1 176 ? -0.631 5.746 -14.284 1.00 90.31 176 ALA A O 1
ATOM 1373 N N . LEU A 1 177 ? -0.374 5.697 -16.503 1.00 88.56 177 LEU A N 1
ATOM 1374 C CA . LEU A 1 177 ? -1.343 6.764 -16.772 1.00 88.56 177 LEU A CA 1
ATOM 1375 C C . LEU A 1 177 ? -2.781 6.234 -16.832 1.00 88.56 177 LEU A C 1
ATOM 1377 O O . LEU A 1 177 ? -3.705 6.957 -16.481 1.00 88.56 177 LEU A O 1
ATOM 1381 N N . GLU A 1 178 ? -2.973 4.992 -17.282 1.00 88.00 178 GLU A N 1
ATOM 1382 C CA . GLU A 1 178 ? -4.296 4.371 -17.430 1.00 88.00 178 GLU A CA 1
ATOM 1383 C C . GLU A 1 178 ? -4.890 3.876 -16.101 1.00 88.00 178 GLU A C 1
ATOM 1385 O O . GLU A 1 178 ? -6.111 3.841 -15.964 1.00 88.00 178 GLU A O 1
ATOM 1390 N N . ASP A 1 179 ? -4.056 3.495 -15.128 1.00 82.69 179 ASP A N 1
ATOM 1391 C CA . ASP A 1 179 ? -4.493 2.934 -13.838 1.00 82.69 179 ASP A CA 1
ATOM 1392 C C . ASP A 1 179 ? -4.154 3.797 -12.616 1.00 82.69 179 ASP A C 1
ATOM 1394 O O . ASP A 1 179 ? -4.147 3.323 -11.469 1.00 82.69 179 ASP A O 1
ATOM 1398 N N . ASP A 1 180 ? -3.857 5.069 -12.873 1.00 81.88 180 ASP A N 1
ATOM 1399 C CA . ASP A 1 180 ? -3.425 6.039 -11.878 1.00 81.88 180 ASP A CA 1
ATOM 1400 C C . ASP A 1 180 ? -2.147 5.633 -11.110 1.00 81.88 180 ASP A C 1
ATOM 1402 O O . ASP A 1 180 ? -1.924 6.000 -9.955 1.00 81.88 180 ASP A O 1
ATOM 1406 N N . GLY A 1 181 ? -1.268 4.865 -11.750 1.00 80.56 181 GLY A N 1
ATOM 1407 C CA . GLY A 1 181 ? 0.014 4.414 -11.217 1.00 80.56 181 GLY A CA 1
ATOM 1408 C C . GLY A 1 181 ? 0.991 5.516 -10.793 1.00 80.56 181 GLY A C 1
ATOM 1409 O O . GLY A 1 181 ? 1.942 5.224 -10.064 1.00 80.56 181 GLY A O 1
ATOM 1410 N N . VAL A 1 182 ? 0.777 6.769 -11.211 1.00 83.44 182 VAL A N 1
ATOM 1411 C CA . VAL A 1 182 ? 1.661 7.912 -10.907 1.00 83.44 182 VAL A CA 1
ATOM 1412 C C . VAL A 1 182 ? 1.745 8.209 -9.404 1.00 83.44 182 VAL A C 1
ATOM 1414 O O . VAL A 1 182 ? 2.813 8.572 -8.921 1.00 83.44 182 VAL A O 1
ATOM 1417 N N . TYR A 1 183 ? 0.665 8.006 -8.644 1.00 84.00 183 TYR A N 1
ATOM 1418 C CA . TYR A 1 183 ? 0.671 8.158 -7.179 1.00 84.00 183 TYR A CA 1
ATOM 1419 C C . TYR A 1 183 ? 0.732 6.817 -6.427 1.00 84.00 183 TYR A C 1
ATOM 1421 O O . TYR A 1 183 ? 0.648 6.792 -5.199 1.00 84.00 183 TYR A O 1
ATOM 1429 N N . LYS A 1 184 ? 0.936 5.701 -7.144 1.00 89.44 184 LYS A N 1
ATOM 1430 C CA . LYS A 1 184 ? 1.015 4.330 -6.605 1.00 89.44 184 LYS A CA 1
ATOM 1431 C C . LYS A 1 184 ? 2.417 3.740 -6.823 1.00 89.44 184 LYS A C 1
ATOM 1433 O O . LYS A 1 184 ? 2.568 2.765 -7.559 1.00 89.44 184 LYS A O 1
ATOM 1438 N N . PRO A 1 185 ? 3.488 4.348 -6.272 1.00 91.56 185 PRO A N 1
ATOM 1439 C CA . PRO A 1 185 ? 4.864 3.978 -6.609 1.00 91.56 185 PRO A CA 1
ATOM 1440 C C . PRO A 1 185 ? 5.189 2.519 -6.318 1.00 91.56 185 PRO A C 1
ATOM 1442 O O . PRO A 1 185 ? 5.900 1.881 -7.087 1.00 91.56 185 PRO A O 1
ATOM 1445 N N . ILE A 1 186 ? 4.668 1.971 -5.222 1.00 91.69 186 ILE A N 1
ATOM 1446 C CA . ILE A 1 186 ? 4.976 0.607 -4.807 1.00 91.69 186 ILE A CA 1
ATOM 1447 C C . ILE A 1 186 ? 4.347 -0.397 -5.775 1.00 91.69 186 ILE A C 1
ATOM 1449 O O . ILE A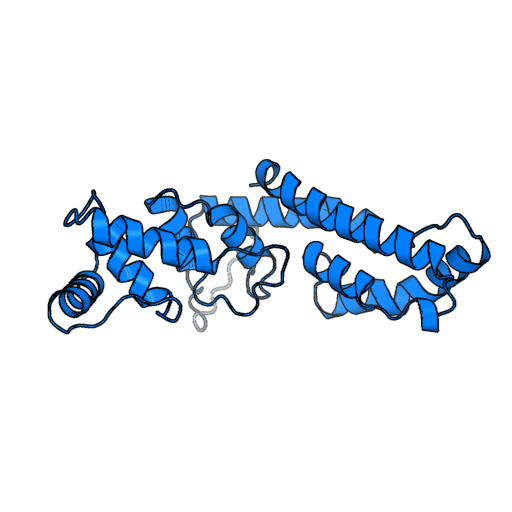 1 186 ? 5.035 -1.295 -6.267 1.00 91.69 186 ILE A O 1
ATOM 1453 N N . GLU A 1 187 ? 3.070 -0.209 -6.099 1.00 89.94 187 GLU A N 1
ATOM 1454 C CA . GLU A 1 187 ? 2.316 -1.027 -7.043 1.00 89.94 187 GLU A CA 1
ATOM 1455 C C . GLU A 1 187 ? 2.867 -0.879 -8.464 1.00 89.94 187 GLU A C 1
ATOM 1457 O O . GLU A 1 187 ? 3.039 -1.867 -9.175 1.00 89.94 187 GLU A O 1
ATOM 1462 N N . SER A 1 188 ? 3.206 0.341 -8.879 1.00 91.81 188 SER A N 1
ATOM 1463 C CA . SER A 1 188 ? 3.820 0.615 -10.180 1.00 91.81 188 SER A CA 1
ATOM 1464 C C . SER A 1 188 ? 5.190 -0.046 -10.313 1.00 91.81 188 SER A C 1
ATOM 1466 O O . SER A 1 188 ? 5.441 -0.717 -11.311 1.00 91.81 188 SER A O 1
ATOM 1468 N N . LEU A 1 189 ? 6.051 0.037 -9.295 1.00 93.50 189 LEU A N 1
ATOM 1469 C CA . LEU A 1 189 ? 7.327 -0.687 -9.274 1.00 93.50 189 LEU A CA 1
ATOM 1470 C C . LEU A 1 189 ? 7.122 -2.203 -9.318 1.00 93.50 189 LEU A C 1
ATOM 1472 O O . LEU A 1 189 ? 7.862 -2.893 -10.019 1.00 93.50 189 LEU A O 1
ATOM 1476 N N . GLN A 1 190 ? 6.103 -2.725 -8.629 1.00 92.88 190 GLN A N 1
ATOM 1477 C CA . GLN A 1 190 ? 5.796 -4.154 -8.650 1.00 92.88 190 GLN A CA 1
ATOM 1478 C C . GLN A 1 190 ? 5.404 -4.611 -10.059 1.00 92.88 190 GLN A C 1
ATOM 1480 O O . GLN A 1 190 ? 5.951 -5.593 -10.560 1.00 92.88 190 GLN A O 1
ATOM 1485 N N . ARG A 1 191 ? 4.541 -3.849 -10.741 1.00 92.19 191 ARG A N 1
ATOM 1486 C CA . ARG A 1 191 ? 4.183 -4.108 -12.143 1.00 92.19 191 ARG A CA 1
ATOM 1487 C C . ARG A 1 191 ? 5.406 -4.067 -13.053 1.00 92.19 191 ARG A C 1
ATOM 1489 O O . ARG A 1 191 ? 5.579 -4.962 -13.875 1.00 92.19 191 ARG A O 1
ATOM 1496 N N . ILE A 1 192 ? 6.289 -3.081 -12.873 1.00 94.81 192 ILE A N 1
ATOM 1497 C CA . ILE A 1 192 ? 7.539 -2.973 -13.636 1.00 94.81 192 ILE A CA 1
ATOM 1498 C C . ILE A 1 192 ? 8.430 -4.211 -13.419 1.00 94.81 192 ILE A C 1
ATOM 1500 O O . ILE A 1 192 ? 8.976 -4.756 -14.378 1.00 94.81 192 ILE A O 1
ATOM 1504 N N . ILE A 1 193 ? 8.550 -4.705 -12.183 1.00 94.88 193 ILE A N 1
ATOM 1505 C CA . ILE A 1 193 ? 9.316 -5.918 -11.838 1.00 94.88 193 ILE A CA 1
ATOM 1506 C C . ILE A 1 193 ? 8.748 -7.174 -12.522 1.00 94.88 193 ILE A C 1
ATOM 1508 O O . ILE A 1 193 ? 9.519 -8.049 -12.949 1.00 94.88 193 ILE A O 1
ATOM 1512 N N . GLU A 1 194 ? 7.421 -7.264 -12.607 1.00 95.56 194 GLU A N 1
ATOM 1513 C CA . GLU A 1 194 ? 6.670 -8.411 -13.128 1.00 95.56 194 GLU A CA 1
ATOM 1514 C C . GLU A 1 194 ? 6.667 -8.517 -14.657 1.00 95.56 194 GLU A C 1
ATOM 1516 O O . GLU A 1 194 ? 6.405 -9.599 -15.187 1.00 95.56 194 GLU A O 1
ATOM 1521 N N . ILE A 1 195 ? 7.027 -7.449 -15.378 1.00 96.50 195 ILE A N 1
ATOM 1522 C CA . ILE A 1 195 ? 7.210 -7.502 -16.832 1.00 96.50 195 ILE A CA 1
ATOM 1523 C C . ILE A 1 195 ? 8.245 -8.583 -17.186 1.00 96.50 195 ILE A C 1
ATOM 1525 O O . ILE A 1 195 ? 9.325 -8.691 -16.589 1.00 96.50 195 ILE A O 1
ATOM 1529 N N . ASP A 1 196 ? 7.930 -9.379 -18.211 1.00 97.38 196 ASP A N 1
ATOM 1530 C CA . ASP A 1 196 ? 8.842 -10.370 -18.788 1.00 97.38 196 ASP A CA 1
ATOM 1531 C C . ASP A 1 196 ? 9.918 -9.689 -19.649 1.00 97.38 196 ASP A C 1
ATOM 1533 O O . ASP A 1 196 ? 9.950 -9.805 -20.876 1.00 97.38 196 ASP A O 1
ATOM 1537 N N . TRP A 1 197 ? 10.805 -8.944 -18.991 1.00 97.38 197 TRP A N 1
ATOM 1538 C CA . TRP A 1 197 ? 11.946 -8.267 -19.601 1.00 97.38 197 TRP A CA 1
ATOM 1539 C C . TRP A 1 197 ? 12.860 -9.185 -20.434 1.00 97.38 197 TRP A C 1
ATOM 1541 O O . TRP A 1 197 ? 13.299 -8.743 -21.500 1.00 97.38 197 TRP A O 1
ATOM 1551 N N . PRO A 1 198 ? 13.129 -10.450 -20.040 1.00 96.94 198 PRO A N 1
ATOM 1552 C CA . PRO A 1 198 ? 13.844 -11.394 -20.899 1.00 96.94 198 PRO A CA 1
ATOM 1553 C C . PRO A 1 198 ? 13.207 -11.552 -22.284 1.00 96.94 198 PRO A C 1
ATOM 1555 O O . PRO A 1 198 ? 13.913 -11.482 -23.289 1.00 96.94 198 PRO A O 1
ATOM 1558 N N . SER A 1 199 ? 11.876 -11.683 -22.363 1.00 97.38 199 SER A N 1
ATOM 1559 C CA . SER A 1 199 ? 11.167 -11.773 -23.653 1.00 97.38 199 SER A CA 1
ATOM 1560 C C . SER A 1 199 ? 11.254 -10.496 -24.495 1.00 97.38 199 SER A C 1
ATOM 1562 O O . SER A 1 199 ? 11.075 -10.549 -25.711 1.00 97.38 199 SER A O 1
ATOM 1564 N N . LYS A 1 200 ? 11.537 -9.347 -23.866 1.00 96.94 200 LYS A N 1
ATOM 1565 C CA . LYS A 1 200 ? 11.713 -8.050 -24.539 1.00 96.94 200 LYS A CA 1
ATOM 1566 C C . LYS A 1 200 ? 13.134 -7.824 -25.050 1.00 96.94 200 LYS A C 1
ATOM 1568 O O . LYS A 1 200 ? 13.351 -6.878 -25.794 1.00 96.94 200 LYS A O 1
ATOM 1573 N N . GLY A 1 201 ? 14.080 -8.699 -24.703 1.00 96.50 201 GLY A N 1
ATOM 1574 C CA . GLY A 1 201 ? 15.465 -8.637 -25.175 1.00 96.50 201 GLY A CA 1
ATOM 1575 C C . GLY A 1 201 ? 16.485 -8.216 -24.118 1.00 96.50 201 GLY A C 1
ATOM 1576 O O . GLY A 1 201 ? 17.649 -8.011 -24.460 1.00 96.50 201 GLY A O 1
ATOM 1577 N N . LEU A 1 202 ? 16.096 -8.107 -22.841 1.00 97.38 202 LEU A N 1
ATOM 1578 C CA . LEU A 1 202 ? 17.056 -7.830 -21.773 1.00 97.38 202 LEU A CA 1
ATOM 1579 C C . LEU A 1 202 ? 17.851 -9.082 -21.406 1.00 97.38 202 LEU A C 1
ATOM 1581 O O . LEU A 1 202 ? 17.312 -10.184 -21.290 1.00 97.38 202 LEU A O 1
ATOM 1585 N N . CYS A 1 203 ? 19.146 -8.901 -21.150 1.00 97.94 203 CYS A N 1
ATOM 1586 C CA . CYS A 1 203 ? 19.992 -9.991 -20.689 1.00 97.94 203 CYS A CA 1
ATOM 1587 C C . CYS A 1 203 ? 19.731 -10.329 -19.204 1.00 97.94 203 CYS A C 1
ATOM 1589 O O . CYS A 1 203 ? 19.339 -9.454 -18.423 1.00 97.94 203 CYS A O 1
ATOM 1591 N N . PRO A 1 204 ? 20.000 -11.575 -18.762 1.00 97.50 204 PRO A N 1
ATOM 1592 C CA . PRO A 1 204 ? 19.694 -12.013 -17.397 1.00 97.50 204 PRO A CA 1
ATOM 1593 C C . PRO A 1 204 ? 20.333 -11.168 -16.285 1.00 97.50 204 PRO A C 1
ATOM 1595 O O . PRO A 1 204 ? 19.727 -10.984 -15.227 1.00 97.50 204 PRO A O 1
ATOM 1598 N N . SER A 1 205 ? 21.541 -10.635 -16.509 1.00 97.62 205 SER A N 1
ATOM 1599 C CA . SER A 1 205 ? 22.229 -9.809 -15.512 1.00 97.62 205 SER A CA 1
ATOM 1600 C C . SER A 1 205 ? 21.523 -8.470 -15.302 1.00 97.62 205 SER A C 1
ATOM 1602 O O . SER A 1 205 ? 21.267 -8.109 -14.158 1.00 97.62 205 SER A O 1
ATOM 1604 N N . CYS A 1 206 ? 21.133 -7.778 -16.380 1.00 97.50 206 CYS A N 1
ATOM 1605 C CA . CYS A 1 206 ? 20.418 -6.502 -16.289 1.00 97.50 206 CYS A CA 1
ATOM 1606 C C . CYS A 1 206 ? 19.021 -6.673 -15.689 1.00 97.50 206 CYS A C 1
ATOM 1608 O O . CYS A 1 206 ? 18.598 -5.840 -14.896 1.00 97.50 206 CYS A O 1
ATOM 1610 N N . VAL A 1 207 ? 18.324 -7.771 -16.008 1.00 97.75 207 VAL A N 1
ATOM 1611 C CA . VAL A 1 207 ? 17.029 -8.084 -15.379 1.00 97.75 207 VAL A CA 1
ATOM 1612 C C . VAL A 1 207 ? 17.189 -8.286 -13.872 1.00 97.75 207 VAL A C 1
ATOM 1614 O O . VAL A 1 207 ? 16.404 -7.752 -13.093 1.00 97.75 207 VAL A O 1
ATOM 1617 N N . THR A 1 208 ? 18.209 -9.035 -13.448 1.00 97.75 208 THR A N 1
ATOM 1618 C CA . THR A 1 208 ? 18.466 -9.294 -12.022 1.00 97.75 208 THR A CA 1
ATOM 1619 C C . THR A 1 208 ? 18.809 -8.007 -11.274 1.00 97.75 208 THR A C 1
ATOM 1621 O O . THR A 1 208 ? 18.237 -7.739 -10.219 1.00 97.75 208 THR A O 1
ATOM 1624 N N . GLU A 1 209 ? 19.708 -7.199 -11.837 1.00 97.25 209 GLU A N 1
ATOM 1625 C CA . GLU A 1 209 ? 20.119 -5.910 -11.280 1.00 97.25 209 GLU A CA 1
ATOM 1626 C C . GLU A 1 209 ? 18.929 -4.954 -11.145 1.00 97.25 209 GLU A C 1
ATOM 1628 O O . GLU A 1 209 ? 18.678 -4.438 -10.058 1.00 97.25 209 GLU A O 1
ATOM 1633 N N . LYS A 1 210 ? 18.129 -4.791 -12.205 1.00 96.56 210 LYS A N 1
ATOM 1634 C CA . LYS A 1 210 ? 16.992 -3.864 -12.192 1.00 96.56 210 LYS A CA 1
ATOM 1635 C C . LYS A 1 210 ? 15.866 -4.295 -11.275 1.00 96.56 210 LYS A C 1
ATOM 1637 O O . LYS A 1 210 ? 15.311 -3.463 -10.567 1.00 96.56 210 LYS A O 1
ATOM 1642 N N . ARG A 1 211 ? 15.575 -5.595 -11.193 1.00 96.75 211 ARG A N 1
ATOM 1643 C CA . ARG A 1 211 ? 14.626 -6.098 -10.193 1.00 96.75 211 ARG A CA 1
ATOM 1644 C C . ARG A 1 211 ? 15.096 -5.802 -8.773 1.00 96.75 211 ARG A C 1
ATOM 1646 O O . ARG A 1 211 ? 14.283 -5.406 -7.947 1.00 96.75 211 ARG A O 1
ATOM 1653 N N . ALA A 1 212 ? 16.388 -5.963 -8.486 1.00 96.00 212 ALA A N 1
ATOM 1654 C CA . ALA A 1 212 ? 16.936 -5.625 -7.176 1.00 96.00 212 ALA A CA 1
ATOM 1655 C C . ALA A 1 212 ? 16.861 -4.115 -6.888 1.00 96.00 212 ALA A C 1
ATOM 1657 O O . ALA A 1 212 ? 16.505 -3.738 -5.774 1.00 96.00 212 ALA A O 1
ATOM 1658 N N . GLU A 1 213 ? 17.143 -3.271 -7.884 1.00 95.69 213 GLU A N 1
ATOM 1659 C CA . GLU A 1 213 ? 17.027 -1.809 -7.800 1.00 95.69 213 GLU A CA 1
ATOM 1660 C C . G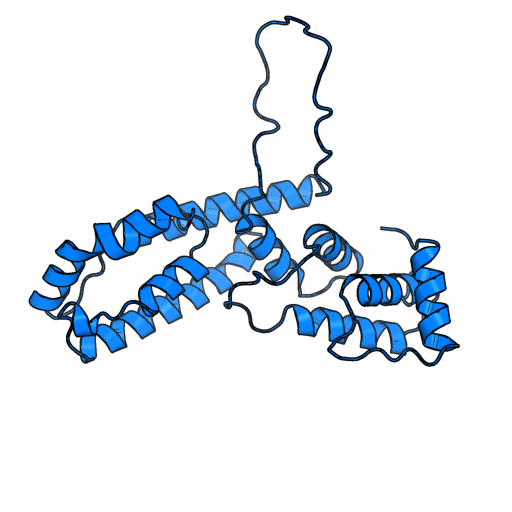LU A 1 213 ? 15.588 -1.375 -7.490 1.00 95.69 213 GLU A C 1
ATOM 1662 O O . GLU A 1 213 ? 15.361 -0.696 -6.493 1.00 95.69 213 GLU A O 1
ATOM 1667 N N . TRP A 1 214 ? 14.601 -1.842 -8.259 1.00 95.38 214 TRP A N 1
ATOM 1668 C CA . TRP A 1 214 ? 13.191 -1.495 -8.050 1.00 95.38 214 TRP A CA 1
ATOM 1669 C C . TRP A 1 214 ? 12.624 -2.045 -6.735 1.00 95.38 214 TRP A C 1
ATOM 1671 O O . TRP A 1 214 ? 11.856 -1.359 -6.063 1.00 95.38 214 TRP A O 1
ATOM 1681 N N . LEU A 1 215 ? 13.040 -3.244 -6.308 1.00 93.50 215 LEU A N 1
ATOM 1682 C CA . LEU A 1 215 ? 12.712 -3.765 -4.973 1.00 93.50 215 LEU A CA 1
ATOM 1683 C C . LEU A 1 215 ? 13.355 -2.931 -3.856 1.00 93.50 215 LEU A C 1
ATOM 1685 O O . LEU A 1 215 ? 12.789 -2.798 -2.770 1.00 93.50 215 LEU A O 1
ATOM 1689 N N . GLY A 1 216 ? 14.561 -2.410 -4.090 1.00 94.19 216 GLY A N 1
ATOM 1690 C CA . GLY A 1 216 ? 15.221 -1.463 -3.196 1.00 94.19 216 GLY A CA 1
ATOM 1691 C C . GLY A 1 216 ? 14.429 -0.165 -3.092 1.00 94.19 216 GLY A C 1
ATOM 1692 O O . GLY A 1 216 ? 14.170 0.305 -1.986 1.00 94.19 216 GLY A O 1
ATOM 1693 N N . GLU A 1 217 ? 13.960 0.345 -4.226 1.00 93.38 217 GLU A N 1
ATOM 1694 C CA . GLU A 1 217 ? 13.160 1.561 -4.285 1.00 93.38 217 GLU A CA 1
ATOM 1695 C C . GLU A 1 217 ? 11.815 1.418 -3.564 1.00 93.38 217 GLU A C 1
ATOM 1697 O O . GLU A 1 217 ? 11.454 2.290 -2.781 1.00 93.38 217 GLU A O 1
ATOM 1702 N N . GLN A 1 218 ? 11.098 0.300 -3.729 1.00 92.81 218 GLN A N 1
ATOM 1703 C CA . GLN A 1 218 ? 9.860 0.050 -2.975 1.00 92.81 218 GLN A CA 1
ATOM 1704 C C . GLN A 1 218 ? 10.082 0.160 -1.458 1.00 92.81 218 GLN A C 1
ATOM 1706 O O . GLN A 1 218 ? 9.259 0.729 -0.738 1.00 92.81 218 GLN A O 1
ATOM 1711 N N . LYS A 1 219 ? 11.209 -0.369 -0.961 1.00 91.56 219 LYS A N 1
ATOM 1712 C CA . LYS A 1 219 ? 11.576 -0.286 0.461 1.00 91.56 219 LYS A CA 1
ATOM 1713 C C . LYS A 1 219 ? 11.928 1.137 0.873 1.00 91.56 219 LYS A C 1
ATOM 1715 O O . LYS A 1 219 ? 11.594 1.536 1.986 1.00 91.56 219 LYS A O 1
ATOM 1720 N N . GLU A 1 220 ? 12.592 1.886 0.001 1.00 92.62 220 GLU A N 1
ATOM 1721 C CA . GLU A 1 220 ? 12.967 3.272 0.259 1.00 92.62 220 GLU A CA 1
ATOM 1722 C C . GLU A 1 220 ? 11.743 4.191 0.296 1.00 92.62 220 GLU A C 1
ATOM 1724 O O . GLU A 1 220 ? 11.574 4.935 1.259 1.00 92.62 220 GLU A O 1
ATOM 1729 N N . VAL A 1 221 ? 10.831 4.070 -0.673 1.00 92.12 221 VAL A N 1
ATOM 1730 C CA . VAL A 1 221 ? 9.530 4.754 -0.657 1.00 92.12 221 VAL A CA 1
ATOM 1731 C C . VAL A 1 221 ? 8.781 4.432 0.634 1.00 92.12 221 VAL A C 1
ATOM 1733 O O . VAL A 1 221 ? 8.331 5.341 1.331 1.00 92.12 221 VAL A O 1
ATOM 1736 N N . TRP A 1 222 ? 8.710 3.150 1.012 1.00 92.12 222 TRP A N 1
ATOM 1737 C CA . TRP A 1 222 ? 8.063 2.740 2.257 1.00 92.12 222 TRP A CA 1
ATOM 1738 C C . TRP A 1 222 ? 8.709 3.374 3.493 1.00 92.12 222 TRP A C 1
ATOM 1740 O O . TRP A 1 222 ? 8.006 3.800 4.407 1.00 92.12 222 TRP A O 1
ATOM 1750 N N . ARG A 1 223 ? 10.041 3.460 3.540 1.00 91.38 223 ARG A N 1
ATOM 1751 C CA . ARG A 1 223 ? 10.776 4.115 4.629 1.00 91.38 223 ARG A CA 1
ATOM 1752 C C . ARG A 1 223 ? 10.457 5.613 4.697 1.00 91.38 223 ARG A C 1
ATOM 1754 O O . ARG A 1 223 ? 10.199 6.118 5.784 1.00 91.38 223 ARG A O 1
ATOM 1761 N N . LYS A 1 224 ? 10.424 6.306 3.555 1.00 92.44 224 LYS A N 1
ATOM 1762 C CA . LYS A 1 224 ? 10.141 7.749 3.475 1.00 92.44 224 LYS A CA 1
ATOM 1763 C C . LYS A 1 224 ? 8.720 8.128 3.883 1.00 92.44 224 LYS A C 1
ATOM 1765 O O . LYS A 1 224 ? 8.511 9.252 4.325 1.00 92.44 224 LYS A O 1
ATOM 1770 N N . LEU A 1 225 ? 7.759 7.205 3.817 1.00 90.81 225 LEU A N 1
ATOM 1771 C CA . LEU A 1 225 ? 6.395 7.479 4.283 1.00 90.81 225 LEU A CA 1
ATOM 1772 C C . LEU A 1 225 ? 6.341 7.988 5.733 1.00 90.81 225 LEU A C 1
ATOM 1774 O O . LEU A 1 225 ? 5.474 8.793 6.049 1.00 90.81 225 LEU A O 1
ATOM 1778 N N . ASP A 1 226 ? 7.254 7.544 6.606 1.00 88.06 226 ASP A N 1
ATOM 1779 C CA . ASP A 1 226 ? 7.314 8.024 7.997 1.00 88.06 226 ASP A CA 1
ATOM 1780 C C . ASP A 1 226 ? 7.686 9.514 8.089 1.00 88.06 226 ASP A C 1
ATOM 1782 O O . ASP A 1 226 ? 7.331 10.183 9.054 1.00 88.06 226 ASP A O 1
ATOM 1786 N N . GLU A 1 227 ? 8.399 10.035 7.087 1.00 91.00 227 GLU A N 1
ATOM 1787 C CA . GLU A 1 227 ? 8.797 11.443 6.983 1.00 91.00 227 GLU A CA 1
ATOM 1788 C C . GLU A 1 227 ? 7.696 12.298 6.327 1.00 91.00 227 GLU A C 1
ATOM 1790 O O . GLU A 1 227 ? 7.595 13.494 6.600 1.00 91.00 227 GLU A O 1
ATOM 1795 N N . TRP A 1 228 ? 6.867 11.696 5.466 1.00 90.12 228 TRP A N 1
ATOM 1796 C CA . TRP A 1 228 ? 5.820 12.389 4.702 1.00 90.12 228 TRP A CA 1
ATOM 1797 C C . TRP A 1 228 ? 4.471 12.512 5.433 1.00 90.12 228 TRP A C 1
ATOM 1799 O O . TRP A 1 228 ? 3.640 13.339 5.048 1.00 90.12 228 TRP A O 1
ATOM 1809 N N . ILE A 1 229 ? 4.240 11.708 6.477 1.00 85.81 229 ILE A N 1
ATOM 1810 C CA . ILE A 1 229 ? 2.970 11.614 7.226 1.00 85.81 229 ILE A CA 1
ATOM 1811 C C . ILE A 1 229 ? 2.949 12.539 8.451 1.00 85.81 229 ILE A C 1
ATOM 1813 O O . ILE A 1 229 ? 1.961 13.320 8.586 1.00 85.81 229 ILE A O 1
#

Foldseek 3Di:
DAQDPVLVVLLCCVVPVVPDDDLPDDLVSLLSQLRCCDPVHPPVPVSNVVSLVSLLVLLPDPVPQPPPDDPLLSVCVSCVVPVRPSNLSSLLNLLLPPPLDPPDDPDDDDDDDDDDDDDDDPPDSDDPVSNVLSVLLQVVLLVVCVVVLPDFDDDPDPVLSVLSVVCSCVQQVVVCVVSVVSSVLLVSLVSVLPPPSVVSPDDPVRNVVSNVVSVVVSVVSSVCSVVRD

Radius of gyration: 22.5 Å; chains: 1; bounding box: 57×54×58 Å

Sequence (229 aa):
MGMRNEDLVTLLEHLYHDVLMTAETPFLRLASILRASSPKTLDFPAIYALARRYIENMFQGFPQPLGHLDHLEDALALANDHDLPIRKTVLYALVVSSDFNTESEDAQSDVSLVVPGLADPVPSKLTSKDAQSCRRLMESLIDHFTAMLFTPAATPHMACTDVFADTWMPLVIQPALEDDGVYKPIESLQRIIEIDWPSKGLCPSCVTEKRAEWLGEQKEVWRKLDEWI

Secondary structure (DSSP, 8-state):
-PPPHHHHHHHHHHHHS-----TT--HHHHHHHHHHHSTTTT--HHHHHHHHHHHHHHT-STTS--TT---HHHHHHHHHHHT-TTHHHHHHHHHHSTT----SS----S-------S-PPP---S-HHHHHHHHHHHHHHHHHHHHHHSSPPP-SSHHHHHHHHHHHIIIIIHHHHHTTGGG-HHHHHHHHHHS-HHHHT--HHHHHHHHHHHHHHHHHHHHHHHHH-